Protein AF-A0A9P4I093-F1 (afdb_monomer)

pLDDT: mean 70.25, std 19.75, range [24.62, 97.94]

Organism: NCBI:txid1504668

Mean predicted aligned error: 21.95 Å

Foldseek 3Di:
DDDDPPVVVVVVVVVVVVVCVLDVDPDDDPPPPPPVVVVVVCVVVCLVCVLVVLCVPDPVRSLVCLLVSLVVVLVVLLVVLLVPLVSQLVVLVVVVVVDDDPDDPDDDDDDDDDDDDDDDDDDDDDDDDDDDDDDPDCPVVVVVVVVVVVVVVNVVSVVSNVVSLVSNLVSLVVSLVVVVVSLVPRPDPDCPDDHPVNSVVSSVVSVVVSVVVVVVVVVVVVVVVVVVVVVVVVVVVVVVVVVVVVVVVVVVVVVVVVVVVVVVVVVVCVPDDVVVVVVVVVVVVVVVVVVVVVVVVVVVVVVVVVVVVVVVVVVVVVVVVVVVVVVVVVVVVVPVPQDVVNVVVVVVVCVVVVVVVVVVVVVPDDD

Structure (mmCIF, N/CA/C/O backbone):
data_AF-A0A9P4I093-F1
#
_entry.id   AF-A0A9P4I093-F1
#
loop_
_atom_site.group_PDB
_atom_site.id
_atom_site.type_symbol
_atom_site.label_atom_id
_atom_site.label_alt_id
_atom_site.label_comp_id
_atom_site.label_asym_id
_atom_site.label_entity_id
_atom_site.label_seq_id
_atom_site.pdbx_PDB_ins_code
_atom_site.Cartn_x
_atom_site.Cartn_y
_atom_site.Cartn_z
_atom_site.occupancy
_atom_site.B_iso_or_equiv
_atom_site.auth_seq_id
_atom_site.auth_comp_id
_atom_site.auth_asym_id
_atom_site.auth_atom_id
_atom_site.pdbx_PDB_model_num
ATOM 1 N N . ARG A 1 1 ? -15.460 53.887 -10.346 1.00 40.28 1 ARG A N 1
ATOM 2 C CA . ARG A 1 1 ? -14.288 53.883 -11.265 1.00 40.28 1 ARG A CA 1
ATOM 3 C C . ARG A 1 1 ? -13.760 52.442 -11.363 1.00 40.28 1 ARG A C 1
ATOM 5 O O . ARG A 1 1 ? -12.996 52.048 -10.498 1.00 40.28 1 ARG A O 1
ATOM 12 N N . ARG A 1 2 ? -14.228 51.623 -12.323 1.00 52.50 2 ARG A N 1
ATOM 13 C CA . ARG A 1 2 ? -13.876 50.182 -12.425 1.00 52.50 2 ARG A CA 1
ATOM 14 C C . ARG A 1 2 ? -12.440 49.992 -12.952 1.00 52.50 2 ARG A C 1
ATOM 16 O O . ARG A 1 2 ? -12.195 50.407 -14.080 1.00 52.50 2 ARG A O 1
ATOM 23 N N . ARG A 1 3 ? -11.529 49.372 -12.182 1.00 50.72 3 ARG A N 1
ATOM 24 C CA . ARG A 1 3 ? -10.204 48.864 -12.626 1.00 50.72 3 ARG A CA 1
ATOM 25 C C . ARG A 1 3 ? -9.646 47.817 -11.638 1.00 50.72 3 ARG A C 1
ATOM 27 O O . ARG A 1 3 ? -8.958 48.206 -10.701 1.00 50.72 3 ARG A O 1
ATOM 34 N N . SER A 1 4 ? -9.920 46.523 -11.842 1.00 48.34 4 SER A N 1
ATOM 35 C CA . SER A 1 4 ? -9.334 45.449 -11.004 1.00 48.34 4 SER A CA 1
ATOM 36 C C . SER A 1 4 ? -9.329 44.017 -11.585 1.00 48.34 4 SER A C 1
ATOM 38 O O . SER A 1 4 ? -8.858 43.127 -10.893 1.00 48.34 4 SER A O 1
ATOM 40 N N . SER A 1 5 ? -9.798 43.763 -12.819 1.00 53.34 5 SER A N 1
ATOM 41 C CA . SER A 1 5 ? -9.905 42.394 -13.383 1.00 53.34 5 SER A CA 1
ATOM 42 C C . SER A 1 5 ? -8.817 41.997 -14.397 1.00 53.34 5 SER A C 1
ATOM 44 O O . SER A 1 5 ? -8.443 40.841 -14.486 1.00 53.34 5 SER A O 1
ATOM 46 N N . ILE A 1 6 ? -8.242 42.948 -15.141 1.00 55.09 6 ILE A N 1
ATOM 47 C CA . ILE A 1 6 ? -7.360 42.634 -16.291 1.00 55.09 6 ILE A CA 1
ATOM 48 C C . ILE A 1 6 ? -6.062 41.894 -15.890 1.00 55.09 6 ILE A C 1
ATOM 50 O O . ILE A 1 6 ? -5.452 41.217 -16.713 1.00 55.09 6 ILE A O 1
ATOM 54 N N . VAL A 1 7 ? -5.625 42.007 -14.630 1.00 54.31 7 VAL A N 1
ATOM 55 C CA . VAL A 1 7 ? -4.381 41.374 -14.150 1.00 54.31 7 VAL A CA 1
ATOM 56 C C . VAL A 1 7 ? -4.591 39.903 -13.762 1.00 54.31 7 VAL A C 1
ATOM 58 O O . VAL A 1 7 ? -3.677 39.106 -13.960 1.00 54.31 7 VAL A O 1
ATOM 61 N N . SER A 1 8 ? -5.775 39.526 -13.261 1.00 52.62 8 SER A N 1
ATOM 62 C CA . SER A 1 8 ? -6.101 38.127 -12.938 1.00 52.62 8 SER A CA 1
ATOM 63 C C . SER A 1 8 ? -6.286 37.280 -14.193 1.00 52.62 8 SER A C 1
ATOM 65 O O . SER A 1 8 ? -5.767 36.170 -14.263 1.00 52.62 8 SER A O 1
ATOM 67 N N . ASP A 1 9 ? -6.945 37.826 -15.216 1.00 54.06 9 ASP A N 1
ATOM 68 C CA . ASP A 1 9 ? -7.206 37.105 -16.467 1.00 54.06 9 ASP A CA 1
ATOM 69 C C . ASP A 1 9 ? -5.883 36.775 -17.194 1.00 54.06 9 ASP A C 1
ATOM 71 O O . ASP A 1 9 ? -5.718 35.705 -17.786 1.00 54.06 9 ASP A O 1
ATOM 75 N N . PHE A 1 10 ? -4.890 37.671 -17.099 1.00 53.75 10 PHE A N 1
ATOM 76 C CA . PHE A 1 10 ? -3.555 37.458 -17.665 1.00 53.75 10 PHE A CA 1
ATOM 77 C C . PHE A 1 10 ? -2.722 36.428 -16.883 1.00 53.75 10 PHE A C 1
ATOM 79 O O . PHE A 1 10 ? -2.023 35.622 -17.495 1.00 53.75 10 PHE A O 1
ATOM 86 N N . SER A 1 11 ? -2.794 36.402 -15.545 1.00 58.19 11 SER A N 1
ATOM 87 C CA . SER A 1 11 ? -2.080 35.379 -14.768 1.00 58.19 11 SER A CA 1
ATOM 88 C C . SER A 1 11 ? -2.709 33.991 -14.914 1.00 58.19 11 SER A C 1
ATOM 90 O O . SER A 1 11 ? -1.974 33.009 -15.005 1.00 58.19 11 SER A O 1
ATOM 92 N N . GLN A 1 12 ? -4.039 33.900 -15.014 1.00 54.69 12 GLN A N 1
ATOM 93 C CA . GLN A 1 12 ? -4.748 32.639 -15.252 1.00 54.69 12 GLN A CA 1
ATOM 94 C C . GLN A 1 12 ? -4.458 32.070 -16.648 1.00 54.69 12 GLN A C 1
ATOM 96 O O . GLN A 1 12 ? -4.035 30.921 -16.752 1.00 54.69 12 GLN A O 1
ATOM 101 N N . SER A 1 13 ? -4.574 32.877 -17.708 1.00 51.28 13 SER A N 1
ATOM 102 C CA . SER A 1 13 ? -4.304 32.417 -19.083 1.00 51.28 13 SER A CA 1
ATOM 103 C C . SER A 1 13 ? -2.851 31.970 -19.312 1.00 51.28 13 SER A C 1
ATOM 105 O O . SER A 1 13 ? -2.615 31.019 -20.058 1.00 51.28 13 SER A O 1
ATOM 107 N N . MET A 1 14 ? -1.871 32.580 -18.635 1.00 53.94 14 MET A N 1
ATOM 108 C CA . MET A 1 14 ? -0.467 32.131 -18.654 1.00 53.94 14 MET A CA 1
ATOM 109 C C . MET A 1 14 ? -0.259 30.787 -17.926 1.00 53.94 14 MET A C 1
ATOM 111 O O . MET A 1 14 ? 0.574 29.980 -18.347 1.00 53.94 14 MET A O 1
ATOM 115 N N . HIS A 1 15 ? -1.027 30.515 -16.866 1.00 52.50 15 HIS A N 1
ATOM 116 C CA . HIS A 1 15 ? -1.005 29.227 -16.163 1.00 52.50 15 HIS A CA 1
ATOM 117 C C . HIS A 1 15 ? -1.648 28.120 -17.017 1.00 52.50 15 HIS A C 1
ATOM 119 O O . HIS A 1 15 ? -1.038 27.083 -17.266 1.00 52.50 15 HIS A O 1
ATOM 125 N N . GLU A 1 16 ? -2.836 28.381 -17.567 1.00 51.03 16 GLU A N 1
ATOM 126 C CA . GLU A 1 16 ? -3.572 27.451 -18.435 1.00 51.03 16 GLU A CA 1
ATOM 127 C C . GLU A 1 16 ? -2.781 27.101 -19.714 1.00 51.03 16 GLU A C 1
ATOM 129 O O . GLU A 1 16 ? -2.735 25.943 -20.137 1.00 51.03 16 GLU A O 1
ATOM 134 N N . SER A 1 17 ? -2.064 28.077 -20.287 1.00 48.88 17 SER A N 1
ATOM 135 C CA . SER A 1 17 ? -1.204 27.886 -21.470 1.00 48.88 17 SER A CA 1
ATOM 136 C C . SER A 1 17 ? 0.075 27.077 -21.207 1.00 48.88 17 SER A C 1
ATOM 138 O O . SER A 1 17 ? 0.720 26.643 -22.158 1.00 48.88 17 SER A O 1
ATOM 140 N N . THR A 1 18 ? 0.473 26.879 -19.945 1.00 52.88 18 THR A N 1
ATOM 141 C CA . THR A 1 18 ? 1.655 26.071 -19.585 1.00 52.88 18 THR A CA 1
ATOM 142 C C . THR A 1 18 ? 1.276 24.694 -19.041 1.00 52.88 18 THR A C 1
ATOM 144 O O . THR A 1 18 ? 1.969 23.717 -19.323 1.00 52.88 18 THR A O 1
ATOM 147 N N . GLU A 1 19 ? 0.137 24.575 -18.358 1.00 48.88 19 GLU A N 1
ATOM 148 C CA . GLU A 1 19 ? -0.416 23.294 -17.904 1.00 48.88 19 GLU A CA 1
ATOM 149 C C . GLU A 1 19 ? -0.929 22.430 -19.073 1.00 48.88 19 GLU A C 1
ATOM 151 O O . GLU A 1 19 ? -0.649 21.230 -19.137 1.00 48.88 19 GLU A O 1
ATOM 156 N N . SER A 1 20 ? -1.589 23.041 -20.064 1.00 47.66 20 SER A N 1
ATOM 157 C CA . SER A 1 20 ? -2.107 22.347 -21.260 1.00 47.66 20 SER A CA 1
ATOM 158 C C . SER A 1 20 ? -1.028 21.738 -22.172 1.00 47.66 20 SER A C 1
ATOM 160 O O . SER A 1 20 ? -1.332 20.841 -22.962 1.00 47.66 20 SER A O 1
ATOM 162 N N . LEU A 1 21 ? 0.232 22.167 -22.035 1.00 51.12 21 LEU A N 1
ATOM 163 C CA . LEU A 1 21 ? 1.390 21.606 -22.743 1.00 51.12 21 LEU A CA 1
ATOM 164 C C . LEU A 1 21 ? 1.936 20.343 -22.039 1.00 51.12 21 LEU A C 1
ATOM 166 O O . LEU A 1 21 ? 2.565 19.500 -22.675 1.00 51.12 21 LEU A O 1
ATOM 170 N N . LEU A 1 22 ? 1.649 20.170 -20.742 1.00 46.75 22 LEU A N 1
ATOM 171 C CA . LEU A 1 22 ? 2.073 19.015 -19.937 1.00 46.75 22 LEU A CA 1
ATOM 172 C C . LEU A 1 22 ? 0.972 17.952 -19.778 1.00 46.75 22 LEU A C 1
ATOM 174 O O . LEU A 1 22 ? 1.282 16.770 -19.634 1.00 46.75 22 LEU A O 1
ATOM 178 N N . LEU A 1 23 ? -0.304 18.346 -19.838 1.00 44.09 23 LEU A N 1
ATOM 179 C CA . LEU A 1 23 ? -1.464 17.467 -19.652 1.00 44.09 23 LEU A CA 1
ATOM 180 C C . LEU A 1 23 ? -2.382 17.484 -20.894 1.00 44.09 23 LEU A C 1
ATOM 182 O O . LEU A 1 23 ? -3.276 18.330 -20.994 1.00 44.09 23 LEU A O 1
ATOM 186 N N . PRO A 1 24 ? -2.222 16.543 -21.850 1.00 44.09 24 PRO A N 1
ATOM 187 C CA . PRO A 1 24 ? -3.023 16.497 -23.073 1.00 44.09 24 PRO A CA 1
ATOM 188 C C . PRO A 1 24 ? -4.455 15.999 -22.802 1.00 44.09 24 PRO A C 1
ATOM 190 O O . PRO A 1 24 ? -4.793 14.842 -23.060 1.00 44.09 24 PRO A O 1
ATOM 193 N N . ARG A 1 25 ? -5.316 16.896 -22.304 1.00 37.22 25 ARG A N 1
ATOM 194 C CA . ARG A 1 25 ? -6.738 16.653 -22.005 1.00 37.22 25 ARG A CA 1
ATOM 195 C C . ARG A 1 25 ? -7.454 15.980 -23.183 1.00 37.22 25 ARG A C 1
ATOM 197 O O . ARG A 1 25 ? -7.509 16.521 -24.288 1.00 37.22 25 ARG A O 1
ATOM 204 N N . ALA A 1 26 ? -8.049 14.812 -22.937 1.00 40.62 26 ALA A N 1
ATOM 205 C CA . ALA A 1 26 ? -8.736 13.999 -23.943 1.00 40.62 26 ALA A CA 1
ATOM 206 C C . ALA A 1 26 ? -10.130 14.559 -24.313 1.00 40.62 26 ALA A C 1
ATOM 208 O O . ALA A 1 26 ? -11.153 13.915 -24.101 1.00 40.62 26 ALA A O 1
ATOM 209 N N . GLY A 1 27 ? -10.177 15.781 -24.852 1.00 47.66 27 GLY A N 1
ATOM 210 C CA . GLY A 1 27 ? -11.421 16.438 -25.258 1.00 47.66 27 GLY A CA 1
ATOM 211 C C . GLY A 1 27 ? -11.248 17.924 -25.571 1.00 47.66 27 GLY A C 1
ATOM 212 O O . GLY A 1 27 ? -11.582 18.764 -24.743 1.00 47.66 27 GLY A O 1
ATOM 213 N N . GLY A 1 28 ? -10.740 18.248 -26.766 1.00 39.97 28 GLY A N 1
ATOM 214 C CA . GLY A 1 28 ? -10.639 19.628 -27.256 1.00 39.97 28 GLY A CA 1
ATOM 215 C C . GLY A 1 28 ? -9.789 19.779 -28.526 1.00 39.97 28 GLY A C 1
ATOM 216 O O . GLY A 1 28 ? -8.669 19.289 -28.585 1.00 39.97 28 GLY A O 1
ATOM 217 N N . ASN A 1 29 ? -10.335 20.461 -29.540 1.00 32.53 29 ASN A N 1
ATOM 218 C CA . ASN A 1 29 ? -9.659 21.022 -30.725 1.00 32.53 29 ASN A CA 1
ATOM 219 C C . ASN A 1 29 ? -8.517 20.212 -31.388 1.00 32.53 29 ASN A C 1
ATOM 221 O O . ASN A 1 29 ? -7.330 20.482 -31.221 1.00 32.53 29 ASN A O 1
ATOM 225 N N . VAL A 1 30 ? -8.894 19.350 -32.339 1.00 44.47 30 VAL A N 1
ATOM 226 C CA . VAL A 1 30 ? -8.000 18.560 -33.223 1.00 44.47 30 VAL A CA 1
ATOM 227 C C . VAL A 1 30 ? -7.093 19.415 -34.147 1.00 44.47 30 VAL A C 1
ATOM 229 O O . VAL A 1 30 ? -6.233 18.883 -34.843 1.00 44.47 30 VAL A O 1
ATOM 232 N N . ARG A 1 31 ? -7.251 20.747 -34.185 1.00 36.41 31 ARG A N 1
ATOM 233 C CA . ARG A 1 31 ? -6.735 21.597 -35.278 1.00 36.41 31 ARG A CA 1
ATOM 234 C C . ARG A 1 31 ? -5.294 22.118 -35.120 1.00 36.41 31 ARG A C 1
ATOM 236 O O . ARG A 1 31 ? -4.731 22.535 -36.123 1.00 36.41 31 ARG A O 1
ATOM 243 N N . GLY A 1 32 ? -4.698 22.075 -33.922 1.00 43.28 32 GLY A N 1
ATOM 244 C CA . GLY A 1 32 ? -3.332 22.587 -33.673 1.00 43.28 32 GLY A CA 1
ATOM 245 C C . GLY A 1 32 ? -2.199 21.549 -33.749 1.00 43.28 32 GLY A C 1
ATOM 246 O O . GLY A 1 32 ? -1.069 21.883 -34.084 1.00 43.28 32 GLY A O 1
ATOM 247 N N . ARG A 1 33 ? -2.489 20.263 -33.506 1.00 42.16 33 ARG A N 1
ATOM 248 C CA . ARG A 1 33 ? -1.483 19.212 -33.210 1.00 42.16 33 ARG A CA 1
ATOM 249 C C . ARG A 1 33 ? -0.527 18.840 -34.366 1.00 42.16 33 ARG A C 1
ATOM 251 O O . ARG A 1 33 ? 0.321 17.966 -34.201 1.00 42.16 33 ARG A O 1
ATOM 258 N N . ARG A 1 34 ? -0.657 19.440 -35.555 1.00 41.47 34 ARG A N 1
ATOM 259 C CA . ARG A 1 34 ? 0.077 18.991 -36.753 1.00 41.47 34 ARG A CA 1
ATOM 260 C C . ARG A 1 34 ? 1.497 19.550 -36.860 1.00 41.47 34 ARG A C 1
ATOM 262 O O . ARG A 1 34 ? 2.367 18.843 -37.355 1.00 41.47 34 ARG A O 1
ATOM 269 N N . GLU A 1 35 ? 1.74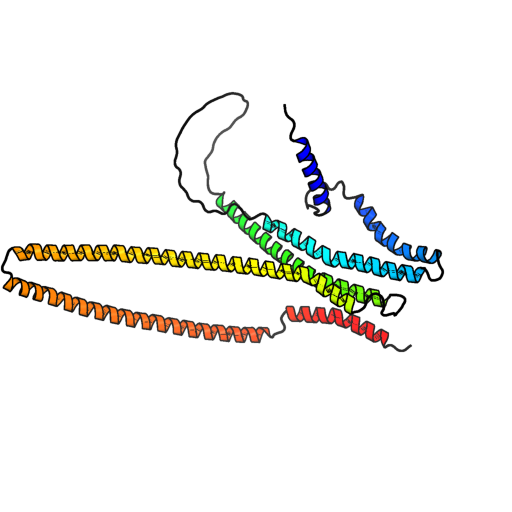9 20.768 -36.391 1.00 48.59 35 GLU A N 1
ATOM 270 C CA . GLU A 1 35 ? 3.032 21.448 -36.635 1.00 48.59 35 GLU A CA 1
ATOM 271 C C . GLU A 1 35 ? 4.112 21.028 -35.625 1.00 48.59 35 GLU A C 1
ATOM 273 O O . GLU A 1 35 ? 5.199 20.615 -36.035 1.00 48.59 35 GLU A O 1
ATOM 278 N N . GLU A 1 36 ? 3.781 20.977 -34.330 1.00 48.19 36 GLU A N 1
ATOM 279 C CA . GLU A 1 36 ? 4.701 20.604 -33.237 1.00 48.19 36 GLU A CA 1
ATOM 280 C C . GLU A 1 36 ? 5.349 19.220 -33.425 1.00 48.19 36 GLU A C 1
ATOM 282 O O . GLU A 1 36 ? 6.541 19.043 -33.165 1.00 48.19 36 GLU A O 1
ATOM 287 N N . SER A 1 37 ? 4.587 18.240 -33.930 1.00 53.06 37 SER A N 1
ATOM 288 C CA . SER A 1 37 ? 5.066 16.864 -34.153 1.00 53.06 37 SER A CA 1
ATOM 289 C C . SER A 1 37 ? 6.292 16.784 -35.075 1.00 53.06 37 SER A C 1
ATOM 291 O O . SER A 1 37 ? 7.184 15.959 -34.866 1.00 53.06 37 SER A O 1
ATOM 293 N N . THR A 1 38 ? 6.385 17.689 -36.054 1.00 55.31 38 THR A N 1
ATOM 294 C CA . THR A 1 38 ? 7.448 17.710 -37.070 1.00 55.31 38 THR A CA 1
ATOM 295 C C . THR A 1 38 ? 8.830 17.907 -36.447 1.00 55.31 38 THR A C 1
ATOM 297 O O . THR A 1 38 ? 9.801 17.273 -36.865 1.00 55.31 38 THR A O 1
ATOM 300 N N . HIS A 1 39 ? 8.927 18.740 -35.406 1.00 55.66 39 HIS A N 1
ATOM 301 C CA . HIS A 1 39 ? 10.199 19.025 -34.743 1.00 55.66 39 HIS A CA 1
ATOM 302 C C . HIS A 1 39 ? 10.713 17.811 -33.958 1.00 55.66 39 HIS A C 1
ATOM 304 O O . HIS A 1 39 ? 11.886 17.457 -34.090 1.00 55.66 39 HIS A O 1
ATOM 310 N N . TRP A 1 40 ? 9.837 17.097 -33.245 1.00 58.91 40 TRP A N 1
ATOM 311 C CA . TRP A 1 40 ? 10.198 15.870 -32.523 1.00 58.91 40 TRP A CA 1
ATOM 312 C C . TRP A 1 40 ? 10.687 14.746 -33.447 1.00 58.91 40 TRP A C 1
ATOM 314 O O . TRP A 1 40 ? 11.638 14.046 -33.102 1.00 58.91 40 TRP A O 1
ATOM 324 N N . HIS A 1 41 ? 10.122 14.613 -34.652 1.00 60.12 41 HIS A N 1
ATOM 325 C CA . HIS A 1 41 ? 10.603 13.647 -35.649 1.00 60.12 41 HIS A CA 1
ATOM 326 C C . HIS A 1 41 ? 11.970 14.010 -36.253 1.00 60.12 41 HIS A C 1
ATOM 328 O O . HIS A 1 41 ? 12.685 13.122 -36.716 1.00 60.12 41 HIS A O 1
ATOM 334 N N . SER A 1 42 ? 12.368 15.286 -36.225 1.00 59.66 42 SER A N 1
ATOM 335 C CA . SER A 1 42 ? 13.678 15.717 -36.733 1.00 59.66 42 SER A CA 1
ATOM 336 C C . SER A 1 42 ? 14.838 15.426 -35.769 1.00 59.66 42 SER A C 1
ATOM 338 O O . SER A 1 42 ? 15.969 15.236 -36.219 1.00 59.66 42 SER A O 1
ATOM 340 N N . ILE A 1 43 ? 14.568 15.314 -34.459 1.00 67.25 43 ILE A N 1
ATOM 341 C CA . ILE A 1 43 ? 15.593 15.114 -33.419 1.00 67.25 43 ILE A CA 1
ATOM 342 C C . ILE A 1 43 ? 16.405 13.818 -33.627 1.00 67.25 43 ILE A C 1
ATOM 344 O O . ILE A 1 43 ? 17.630 13.923 -33.665 1.00 67.25 43 ILE A O 1
ATOM 348 N N . PRO A 1 44 ? 15.815 12.619 -33.842 1.00 67.56 44 PRO A N 1
ATOM 349 C CA . PRO A 1 44 ? 16.593 11.400 -34.100 1.00 67.56 44 PRO A CA 1
ATOM 350 C C . PRO A 1 44 ? 17.442 11.456 -35.378 1.00 67.56 44 PRO A C 1
ATOM 352 O O . PRO A 1 44 ? 18.518 10.864 -35.431 1.00 67.56 44 PRO A O 1
ATOM 355 N N . LEU A 1 45 ? 16.983 12.177 -36.406 1.00 60.09 45 LEU A N 1
ATOM 356 C CA . LEU A 1 45 ? 17.686 12.295 -37.686 1.00 60.09 45 LEU A CA 1
ATOM 357 C C . LEU A 1 45 ? 18.868 13.268 -37.583 1.00 60.09 45 LEU A C 1
ATOM 359 O O . LEU A 1 45 ? 19.965 12.951 -38.041 1.00 60.09 45 LEU A O 1
ATOM 363 N N . ALA A 1 46 ? 18.683 14.403 -36.902 1.00 61.62 46 ALA A N 1
ATOM 364 C CA . ALA A 1 46 ? 19.786 15.274 -36.508 1.00 61.62 46 ALA A CA 1
ATOM 365 C C . ALA A 1 46 ? 20.786 14.521 -35.611 1.00 61.62 46 ALA A C 1
ATOM 367 O O . ALA A 1 46 ? 21.995 14.638 -35.808 1.00 61.62 46 ALA A O 1
ATOM 368 N N . PHE A 1 47 ? 20.288 13.691 -34.686 1.00 63.62 47 PHE A N 1
ATOM 369 C CA . PHE A 1 47 ? 21.118 12.889 -33.792 1.00 63.62 47 PHE A CA 1
ATOM 370 C C . PHE A 1 47 ? 21.997 11.888 -34.558 1.00 63.62 47 PHE A C 1
ATOM 372 O O . PHE A 1 47 ? 23.194 11.813 -34.309 1.00 63.62 47 PHE A O 1
ATOM 379 N N . ALA A 1 48 ? 21.451 11.176 -35.548 1.00 63.59 48 ALA A N 1
ATOM 380 C CA . ALA A 1 48 ? 22.216 10.227 -36.364 1.00 63.59 48 ALA A CA 1
ATOM 381 C C . ALA A 1 48 ? 23.332 10.881 -37.210 1.00 63.59 48 ALA A C 1
ATOM 383 O O . ALA A 1 48 ? 24.333 10.236 -37.516 1.00 63.59 48 ALA A O 1
ATOM 384 N N . ILE A 1 49 ? 23.169 12.152 -37.592 1.00 63.22 49 ILE A N 1
ATOM 385 C CA . ILE A 1 49 ? 24.073 12.866 -38.511 1.00 63.22 49 ILE A CA 1
ATOM 386 C C . ILE A 1 49 ? 25.193 13.621 -37.765 1.00 63.22 49 ILE A C 1
ATOM 388 O O . ILE A 1 49 ? 26.299 13.770 -38.291 1.00 63.22 49 ILE A O 1
ATOM 392 N N . LEU A 1 50 ? 24.946 14.063 -36.528 1.00 63.38 50 LEU A N 1
ATOM 393 C CA . LEU A 1 50 ? 25.876 14.887 -35.740 1.00 63.38 50 LEU A CA 1
ATOM 394 C C . LEU A 1 50 ? 27.279 14.256 -35.540 1.00 63.38 50 LEU A C 1
ATOM 396 O O . LEU A 1 50 ? 28.269 14.963 -35.755 1.00 63.38 50 LEU A O 1
ATOM 400 N N . PRO A 1 51 ? 27.422 12.946 -35.233 1.00 61.34 51 PRO A N 1
ATOM 401 C CA . PRO A 1 51 ? 28.734 12.303 -35.108 1.00 61.34 51 PRO A CA 1
ATOM 402 C C . PRO A 1 51 ? 29.567 12.327 -36.397 1.00 61.34 51 PRO A C 1
ATOM 404 O O . PRO A 1 51 ? 30.792 12.441 -36.339 1.00 61.34 51 PRO A O 1
ATOM 407 N N . ALA A 1 52 ? 28.911 12.256 -37.561 1.00 59.84 52 ALA A N 1
ATOM 408 C CA . ALA A 1 52 ? 29.584 12.252 -38.856 1.00 59.84 52 ALA A CA 1
ATOM 409 C C . ALA A 1 52 ? 30.178 13.628 -39.199 1.00 59.84 52 ALA A C 1
ATOM 411 O O . ALA A 1 52 ? 31.311 13.693 -39.671 1.00 59.84 52 ALA A O 1
ATOM 412 N N . LEU A 1 53 ? 29.474 14.730 -38.896 1.00 59.34 53 LEU A N 1
ATOM 413 C CA . LEU A 1 53 ? 30.047 16.076 -39.042 1.00 59.34 53 LEU A CA 1
ATOM 414 C C . LEU A 1 53 ? 31.160 16.338 -38.019 1.00 59.34 53 LEU A C 1
ATOM 416 O O . LEU A 1 53 ? 32.154 16.978 -38.358 1.00 59.34 53 LEU A O 1
ATOM 420 N N . GLY A 1 54 ? 31.034 15.815 -36.795 1.00 56.19 54 GLY A N 1
ATOM 421 C CA . GLY A 1 54 ? 32.081 15.918 -35.775 1.00 56.19 54 GLY A CA 1
ATOM 422 C C . GLY A 1 54 ? 33.424 15.329 -36.226 1.00 56.19 54 GLY A C 1
ATOM 423 O O . GLY A 1 54 ? 34.478 15.910 -35.970 1.00 56.19 54 GLY A O 1
ATOM 424 N N . GLY A 1 55 ? 33.386 14.220 -36.971 1.00 58.09 55 GLY A N 1
ATOM 425 C CA . GLY A 1 55 ? 34.571 13.584 -37.551 1.00 58.09 55 GLY A CA 1
ATOM 426 C C . GLY A 1 55 ? 35.298 14.386 -38.637 1.00 58.09 55 GLY A C 1
ATOM 427 O O . GLY A 1 55 ? 36.433 14.047 -38.955 1.00 58.09 55 GLY A O 1
ATOM 428 N N . LEU A 1 56 ? 34.687 15.438 -39.195 1.00 62.31 56 LEU A N 1
ATOM 429 C CA . LEU A 1 56 ? 35.288 16.255 -40.260 1.00 62.31 56 LEU A CA 1
ATOM 430 C C . LEU A 1 56 ? 36.145 17.421 -39.738 1.00 62.31 56 LEU A C 1
ATOM 432 O O . LEU A 1 56 ? 36.867 18.029 -40.524 1.00 62.31 56 LEU A O 1
ATOM 436 N N . PHE A 1 57 ? 36.075 17.747 -38.442 1.00 66.12 57 PHE A N 1
ATOM 437 C CA . PHE A 1 57 ? 36.792 18.894 -37.865 1.00 66.12 57 PHE A CA 1
ATOM 438 C C . PHE A 1 57 ? 38.150 18.553 -37.231 1.00 66.12 57 PHE A C 1
ATOM 440 O O . PHE A 1 57 ? 38.995 19.439 -37.133 1.00 66.12 57 PHE A O 1
ATOM 447 N N . PHE A 1 58 ? 38.379 17.304 -36.804 1.00 58.12 58 PHE A N 1
ATOM 448 C CA . PHE A 1 58 ? 39.634 16.867 -36.175 1.00 58.12 58 PHE A CA 1
ATOM 449 C C . PHE A 1 58 ? 39.919 15.382 -36.429 1.00 58.12 58 PHE A C 1
ATOM 451 O O . PHE A 1 58 ? 39.021 14.543 -36.335 1.00 58.12 58 PHE A O 1
ATOM 458 N N . GLU A 1 59 ? 41.191 15.034 -36.637 1.00 57.78 59 GLU A N 1
ATOM 459 C CA . GLU A 1 59 ? 41.649 13.640 -36.648 1.00 57.78 59 GLU A CA 1
ATOM 460 C C . GLU A 1 59 ? 41.344 12.963 -35.300 1.00 57.78 59 GLU A C 1
ATOM 462 O O . GLU A 1 59 ? 41.677 13.485 -34.237 1.00 57.78 59 GLU A O 1
ATOM 467 N N . ASN A 1 60 ? 40.700 11.791 -35.336 1.00 60.59 60 ASN A N 1
ATOM 468 C CA . ASN A 1 60 ? 40.138 11.083 -34.170 1.00 60.59 60 ASN A CA 1
ATOM 469 C C . ASN A 1 60 ? 39.001 11.825 -33.424 1.00 60.59 60 ASN A C 1
ATOM 471 O O . ASN A 1 60 ? 38.495 11.314 -32.422 1.00 60.59 60 ASN A O 1
ATOM 475 N N . GLY A 1 61 ? 38.550 12.988 -33.912 1.00 61.94 61 GLY A N 1
ATOM 476 C CA . GLY A 1 61 ? 37.489 13.782 -33.284 1.00 61.94 61 GLY A CA 1
ATOM 477 C C . GLY A 1 61 ? 36.135 13.069 -33.231 1.00 61.94 61 GLY A C 1
ATOM 478 O O . GLY A 1 61 ? 35.399 13.233 -32.261 1.00 61.94 61 GLY A O 1
ATOM 479 N N . SER A 1 62 ? 35.836 12.214 -34.217 1.00 67.38 62 SER A N 1
ATOM 480 C CA . SER A 1 62 ? 34.605 11.412 -34.269 1.00 67.38 62 SER A CA 1
ATOM 481 C C . SER A 1 62 ? 34.410 10.547 -33.024 1.00 67.38 62 SER A C 1
ATOM 483 O O . SER A 1 62 ? 33.347 10.621 -32.422 1.00 67.38 62 SER A O 1
ATOM 485 N N . ALA A 1 63 ? 35.430 9.789 -32.605 1.00 69.00 63 ALA A N 1
ATOM 486 C CA . ALA A 1 63 ? 35.352 8.880 -31.456 1.00 69.00 63 ALA A CA 1
ATOM 487 C C . ALA A 1 63 ? 35.144 9.625 -30.123 1.00 69.00 63 ALA A C 1
ATOM 489 O O . ALA A 1 63 ? 34.385 9.190 -29.260 1.00 69.00 63 ALA A O 1
ATOM 490 N N . PHE A 1 64 ? 35.781 10.789 -29.962 1.00 73.12 64 PHE A N 1
ATOM 491 C CA . PHE A 1 64 ? 35.555 11.648 -28.798 1.00 73.12 64 PHE A CA 1
ATOM 492 C C . PHE A 1 64 ? 34.129 12.219 -28.798 1.00 73.12 64 PHE A C 1
ATOM 494 O O . PHE A 1 64 ? 33.445 12.200 -27.776 1.00 73.12 64 PHE A O 1
ATOM 501 N N . ILE A 1 65 ? 33.655 12.681 -29.957 1.00 75.69 65 ILE A N 1
ATOM 502 C CA . ILE A 1 65 ? 32.316 13.254 -30.103 1.00 75.69 65 ILE A CA 1
ATOM 503 C C . ILE A 1 65 ? 31.238 12.180 -29.910 1.00 75.69 65 ILE A C 1
ATOM 505 O O . ILE A 1 65 ? 30.278 12.455 -29.197 1.00 75.69 65 ILE A O 1
ATOM 509 N N . THR A 1 66 ? 31.398 10.954 -30.425 1.00 74.88 66 THR A N 1
ATOM 510 C CA . THR A 1 66 ? 30.478 9.839 -30.126 1.00 74.88 66 THR A CA 1
ATOM 511 C C . THR A 1 66 ? 30.436 9.520 -28.641 1.00 74.88 66 THR A C 1
ATOM 513 O O . THR A 1 66 ? 29.343 9.368 -28.106 1.00 74.88 66 THR A O 1
ATOM 516 N N . ASP A 1 67 ? 31.582 9.469 -27.958 1.00 74.38 67 ASP A N 1
ATOM 517 C CA . ASP A 1 67 ? 31.631 9.132 -26.533 1.00 74.38 67 ASP A CA 1
ATOM 518 C C . ASP A 1 67 ? 30.934 10.219 -25.675 1.00 74.38 67 ASP A C 1
ATOM 520 O O . ASP A 1 67 ? 30.099 9.895 -24.825 1.00 74.38 67 ASP A O 1
ATOM 524 N N . ILE A 1 68 ? 31.174 11.513 -25.944 1.00 74.75 68 ILE A N 1
ATOM 525 C CA . ILE A 1 68 ? 30.467 12.638 -25.285 1.00 74.75 68 ILE A CA 1
ATOM 526 C C . ILE A 1 68 ? 28.956 12.586 -25.562 1.00 74.75 68 ILE A C 1
ATOM 528 O O . ILE A 1 68 ? 28.138 12.847 -24.678 1.00 74.75 68 ILE A O 1
ATOM 532 N N . PHE A 1 69 ? 28.574 12.250 -26.789 1.00 75.06 69 PHE A N 1
ATOM 533 C CA . PHE A 1 69 ? 27.196 12.288 -27.268 1.00 75.06 69 PHE A CA 1
ATOM 534 C C . PHE A 1 69 ? 26.365 11.096 -26.777 1.00 75.06 69 PHE A C 1
ATOM 536 O O . PHE A 1 69 ? 25.205 11.268 -26.405 1.00 75.06 69 PHE A O 1
ATOM 543 N N . LEU A 1 70 ? 26.978 9.914 -26.672 1.00 74.19 70 LEU A N 1
ATOM 544 C CA . LEU A 1 70 ? 26.418 8.735 -26.007 1.00 74.19 70 LEU A CA 1
ATOM 545 C C . LEU A 1 70 ? 26.218 8.977 -24.506 1.00 74.19 70 LEU A C 1
ATOM 547 O O . LEU A 1 70 ? 25.184 8.590 -23.964 1.00 74.19 70 LEU A O 1
ATOM 551 N N . LEU A 1 71 ? 27.152 9.666 -23.839 1.00 74.00 71 LEU A N 1
ATOM 552 C CA . LEU A 1 71 ? 26.989 10.081 -22.441 1.00 74.00 71 LEU A CA 1
ATOM 553 C C . LEU A 1 71 ? 25.882 11.137 -22.275 1.00 74.00 71 LEU A C 1
ATOM 555 O O . LEU A 1 71 ? 25.074 11.025 -21.354 1.00 74.00 71 LEU A O 1
ATOM 559 N N . GLY A 1 72 ? 25.795 12.120 -23.176 1.00 73.75 72 GLY A N 1
ATOM 560 C CA . GLY A 1 72 ? 24.748 13.148 -23.167 1.00 73.75 72 GLY A CA 1
ATOM 561 C C . GLY A 1 72 ? 23.345 12.582 -23.409 1.00 73.75 72 GLY A C 1
ATOM 562 O O . GLY A 1 72 ? 22.425 12.861 -22.641 1.00 73.75 72 GLY A O 1
ATOM 563 N N . LEU A 1 73 ? 23.189 11.725 -24.424 1.00 74.12 73 LEU A N 1
ATOM 564 C CA . LEU A 1 73 ? 21.955 10.976 -24.687 1.00 74.12 73 LEU A CA 1
ATOM 565 C C . LEU A 1 73 ? 21.614 10.046 -23.518 1.00 74.12 73 LEU A C 1
ATOM 567 O O . LEU A 1 73 ? 20.463 9.996 -23.090 1.00 74.12 73 LEU A O 1
ATOM 571 N N . GLY A 1 74 ? 22.611 9.337 -22.982 1.00 72.81 74 GLY A N 1
ATOM 572 C CA . GLY A 1 74 ? 22.460 8.474 -21.816 1.00 72.81 74 GLY A CA 1
ATOM 573 C C . GLY A 1 74 ? 21.910 9.239 -20.614 1.00 72.81 74 GLY A C 1
ATOM 574 O O . GLY A 1 74 ? 20.914 8.817 -20.038 1.00 72.81 74 GLY A O 1
ATOM 575 N N . GLY A 1 75 ? 22.485 10.400 -20.289 1.00 72.44 75 GLY A N 1
ATOM 576 C CA . GLY A 1 75 ? 21.999 11.288 -19.228 1.00 72.44 75 GLY A CA 1
ATOM 577 C C . GLY A 1 75 ? 20.605 11.869 -19.495 1.00 72.44 75 GLY A C 1
ATOM 578 O O . GLY A 1 75 ? 19.796 11.962 -18.571 1.00 72.44 75 GLY A O 1
ATOM 579 N N . LEU A 1 76 ? 20.282 12.200 -20.751 1.00 76.81 76 LEU A N 1
ATOM 580 C CA . LEU A 1 76 ? 18.947 12.665 -21.140 1.00 76.81 76 LEU A CA 1
ATOM 581 C C . LEU A 1 76 ? 17.891 11.566 -20.953 1.00 76.81 76 LEU A C 1
ATOM 583 O O . LEU A 1 76 ? 16.854 11.824 -20.340 1.00 76.81 76 LEU A O 1
ATOM 587 N N . PHE A 1 77 ? 18.170 10.336 -21.401 1.00 76.75 77 PHE A N 1
ATOM 588 C CA . PHE A 1 77 ? 17.323 9.175 -21.119 1.00 76.75 77 PHE A CA 1
ATOM 589 C C . PHE A 1 77 ? 17.214 8.910 -19.621 1.00 76.75 77 PHE A C 1
ATOM 591 O O . PHE A 1 77 ? 16.118 8.653 -19.142 1.00 76.75 77 PHE A O 1
ATOM 598 N N . LEU A 1 78 ? 18.312 9.004 -18.870 1.00 78.62 78 LEU A N 1
ATOM 599 C CA . LEU A 1 78 ? 18.335 8.757 -17.429 1.00 78.62 78 LEU A CA 1
ATOM 600 C C . LEU A 1 78 ? 17.407 9.728 -16.676 1.00 78.62 78 LEU A C 1
ATOM 602 O O . LEU A 1 78 ? 16.581 9.304 -15.870 1.00 78.62 78 LEU A O 1
ATOM 606 N N . ASN A 1 79 ? 17.467 11.017 -17.019 1.00 78.62 79 ASN A N 1
ATOM 607 C CA . ASN A 1 79 ? 16.525 12.033 -16.550 1.00 78.62 79 ASN A CA 1
ATOM 608 C C . ASN A 1 79 ? 15.078 11.718 -16.975 1.00 78.62 79 ASN A C 1
ATOM 610 O O . ASN A 1 79 ? 14.155 11.857 -16.174 1.00 78.62 79 ASN A O 1
ATOM 614 N N . TRP A 1 80 ? 14.863 11.248 -18.208 1.00 80.25 80 TRP A N 1
ATOM 615 C CA . TRP A 1 80 ? 13.528 10.910 -18.712 1.00 80.25 80 TRP A CA 1
ATOM 616 C C . TRP A 1 80 ? 12.924 9.677 -18.007 1.00 80.25 80 TRP A C 1
ATOM 618 O O . TRP A 1 80 ? 11.752 9.708 -17.633 1.00 80.25 80 TRP A O 1
ATOM 628 N N . PHE A 1 81 ? 13.727 8.644 -17.724 1.00 78.38 81 PHE A N 1
ATOM 629 C CA . PHE A 1 81 ? 13.339 7.441 -16.972 1.00 78.38 81 PHE A CA 1
ATOM 630 C C . PHE A 1 81 ? 13.019 7.717 -15.497 1.00 78.38 81 PHE A C 1
ATOM 632 O O . PHE A 1 81 ? 12.152 7.049 -14.940 1.00 78.38 81 PHE A O 1
ATOM 639 N N . VAL A 1 82 ? 13.678 8.695 -14.865 1.00 78.00 82 VAL A N 1
ATOM 640 C CA . VAL A 1 82 ? 13.319 9.149 -13.508 1.00 78.00 82 VAL A CA 1
ATOM 641 C C . VAL A 1 82 ? 12.059 10.019 -13.533 1.00 78.00 82 VAL A C 1
ATOM 643 O O . VAL A 1 82 ? 11.228 9.931 -12.631 1.00 78.00 82 VAL A O 1
ATOM 646 N N . ARG A 1 83 ? 11.892 10.860 -14.562 1.00 78.56 83 ARG A N 1
ATOM 647 C CA . ARG A 1 83 ? 10.810 11.850 -14.616 1.00 78.56 83 ARG A CA 1
ATOM 648 C C . ARG A 1 83 ? 9.463 11.276 -15.069 1.00 78.56 83 ARG A C 1
ATOM 650 O O . ARG A 1 83 ? 8.460 11.585 -14.439 1.00 78.56 83 ARG A O 1
ATOM 657 N N . MET A 1 84 ? 9.405 10.436 -16.105 1.00 82.00 84 MET A N 1
ATOM 658 C CA . MET A 1 84 ? 8.118 9.955 -16.651 1.00 82.00 84 MET A CA 1
ATOM 659 C C . MET A 1 84 ? 7.231 9.206 -15.642 1.00 82.00 84 MET A C 1
ATOM 661 O O . MET A 1 84 ? 6.043 9.520 -15.589 1.00 82.00 84 MET A O 1
ATOM 665 N N . PRO A 1 85 ? 7.743 8.269 -14.816 1.00 83.44 85 PRO A N 1
ATOM 666 C CA . PRO A 1 85 ? 6.909 7.591 -13.823 1.00 83.44 85 PRO A CA 1
ATOM 667 C C . PRO A 1 85 ? 6.380 8.542 -12.745 1.00 83.44 85 PRO A C 1
ATOM 669 O O . PRO A 1 85 ? 5.288 8.340 -12.227 1.00 83.44 85 PRO A O 1
ATOM 672 N N . TRP A 1 86 ? 7.141 9.595 -12.435 1.00 79.31 86 TRP A N 1
ATOM 673 C CA . TRP A 1 86 ? 6.816 10.595 -11.420 1.00 79.31 86 TRP A CA 1
ATOM 674 C C . TRP A 1 86 ? 5.711 11.558 -11.886 1.00 79.31 86 TRP A C 1
ATOM 676 O O . TRP A 1 86 ? 4.745 11.781 -11.159 1.00 79.31 86 TRP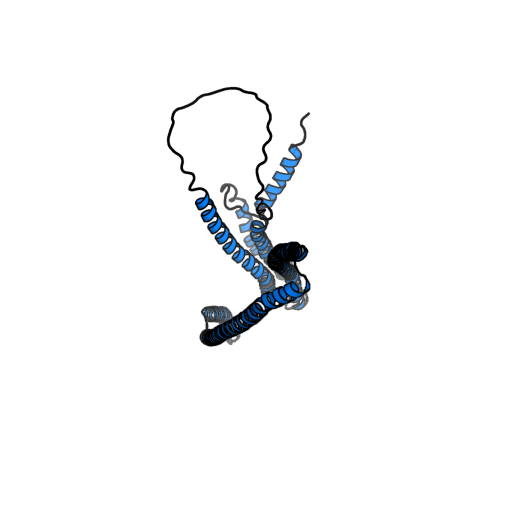 A O 1
ATOM 686 N N . GLU A 1 87 ? 5.798 12.062 -13.123 1.00 81.31 87 GLU A N 1
ATOM 687 C CA . GLU A 1 87 ? 4.723 12.864 -13.735 1.00 81.31 87 GLU A CA 1
ATOM 688 C C . GLU A 1 87 ? 3.447 12.014 -13.920 1.00 81.31 87 GLU A C 1
ATOM 690 O O . GLU A 1 87 ? 2.340 12.468 -13.625 1.00 81.31 87 GLU A O 1
ATOM 695 N N . TRP A 1 88 ? 3.592 10.746 -14.339 1.00 81.56 88 TRP A N 1
ATOM 696 C CA . TRP A 1 88 ? 2.464 9.815 -14.466 1.00 81.56 88 TRP A CA 1
ATOM 697 C C . TRP A 1 88 ? 1.795 9.545 -13.112 1.00 81.56 88 TRP A C 1
ATOM 699 O O . TRP A 1 88 ? 0.570 9.643 -13.009 1.00 81.56 88 TRP A O 1
ATOM 709 N N . TYR A 1 89 ? 2.580 9.291 -12.062 1.00 82.50 89 TYR A N 1
ATOM 710 C CA . TYR A 1 89 ? 2.076 9.094 -10.703 1.00 82.50 89 TYR A CA 1
ATOM 711 C C . TYR A 1 89 ? 1.239 10.288 -10.222 1.00 82.50 89 TYR A C 1
ATOM 713 O O . TYR A 1 89 ? 0.099 10.104 -9.786 1.00 82.50 89 TYR A O 1
ATOM 721 N N . TYR A 1 90 ? 1.748 11.517 -10.364 1.00 77.50 90 TYR A N 1
ATOM 722 C CA . TYR A 1 90 ? 0.981 12.703 -9.976 1.00 77.50 90 TYR A CA 1
ATOM 723 C C . TYR A 1 90 ? -0.271 12.913 -10.833 1.00 77.50 90 TYR A C 1
ATOM 725 O O . TYR A 1 90 ? -1.305 13.296 -10.286 1.00 77.50 90 TYR A O 1
ATOM 733 N N . SER A 1 91 ? -0.236 12.598 -12.133 1.00 79.12 91 SER A N 1
ATOM 734 C CA . SER A 1 91 ? -1.434 12.677 -12.984 1.00 79.12 91 SER A CA 1
ATOM 735 C C . SER A 1 91 ? -2.552 11.717 -12.545 1.00 79.12 91 SER A C 1
ATOM 737 O O . SER A 1 91 ? -3.726 12.067 -12.652 1.00 79.12 91 SER A O 1
ATOM 739 N N . ALA A 1 92 ? -2.208 10.549 -11.984 1.00 76.44 92 ALA A N 1
ATOM 740 C CA . ALA A 1 92 ? -3.181 9.636 -11.384 1.00 76.44 92 ALA A CA 1
ATOM 741 C C . ALA A 1 92 ? -3.694 10.168 -10.032 1.00 76.44 92 ALA A C 1
ATOM 743 O O . ALA A 1 92 ? -4.901 10.215 -9.795 1.00 76.44 92 ALA A O 1
ATOM 744 N N . GLN A 1 93 ? -2.794 10.632 -9.160 1.00 69.75 93 GLN A N 1
ATOM 745 C CA . GLN A 1 93 ? -3.151 11.107 -7.818 1.00 69.75 93 GLN A CA 1
ATOM 746 C C . GLN A 1 93 ? -3.982 12.405 -7.820 1.00 69.75 93 GLN A C 1
ATOM 748 O O . GLN A 1 93 ? -4.805 12.604 -6.922 1.00 69.75 93 GLN A O 1
ATOM 753 N N . ALA A 1 94 ? -3.830 13.262 -8.835 1.00 60.50 94 ALA A N 1
ATOM 754 C CA . ALA A 1 94 ? -4.589 14.507 -8.975 1.00 60.50 94 ALA A CA 1
ATOM 755 C C . ALA A 1 94 ? -6.115 14.293 -9.006 1.00 60.50 94 ALA A C 1
ATOM 757 O O . ALA A 1 94 ? -6.856 15.122 -8.484 1.00 60.50 94 ALA A O 1
ATOM 758 N N . VAL A 1 95 ? -6.591 13.166 -9.551 1.00 60.00 95 VAL A N 1
ATOM 759 C CA . VAL A 1 95 ? -8.027 12.831 -9.595 1.00 60.00 95 VAL A CA 1
ATOM 760 C C . VAL A 1 95 ? -8.572 12.529 -8.191 1.00 60.00 95 VAL A C 1
ATOM 762 O O . VAL A 1 95 ? -9.673 12.957 -7.850 1.00 60.00 95 VAL A O 1
ATOM 765 N N . THR A 1 96 ? -7.784 11.859 -7.346 1.00 57.44 96 THR A N 1
ATOM 766 C CA . THR A 1 96 ? -8.141 11.559 -5.947 1.00 57.44 96 THR A CA 1
ATOM 767 C C . THR A 1 96 ? -8.142 12.818 -5.074 1.00 57.44 96 THR A C 1
ATOM 769 O O . THR A 1 96 ? -9.001 12.975 -4.207 1.00 57.44 96 THR A O 1
ATOM 772 N N . ALA A 1 97 ? -7.211 13.747 -5.319 1.00 51.66 97 ALA A N 1
ATOM 773 C CA . ALA A 1 97 ? -7.043 14.972 -4.531 1.00 51.66 97 ALA A CA 1
ATOM 774 C C . ALA A 1 97 ? -8.216 15.972 -4.640 1.00 51.66 97 ALA A C 1
ATOM 776 O O . ALA A 1 97 ? -8.322 16.875 -3.814 1.00 51.66 97 ALA A O 1
ATOM 777 N N . ILE A 1 98 ? -9.121 15.793 -5.609 1.00 53.66 98 ILE A N 1
ATOM 778 C CA . ILE A 1 98 ? -10.332 16.617 -5.787 1.00 53.66 98 ILE A CA 1
ATOM 779 C C . ILE A 1 98 ? -11.377 16.368 -4.674 1.00 53.66 98 ILE A C 1
ATOM 781 O O . ILE A 1 98 ? -12.300 17.165 -4.518 1.00 53.66 98 ILE A O 1
ATOM 785 N N . LYS A 1 99 ? -11.229 15.316 -3.849 1.00 52.31 99 LYS A N 1
ATOM 786 C CA . LYS A 1 99 ? -12.164 14.990 -2.754 1.00 52.31 99 LYS A CA 1
ATOM 787 C C . LYS A 1 99 ? -11.597 15.224 -1.335 1.00 52.31 99 LYS A C 1
ATOM 789 O O . LYS A 1 99 ? -11.186 14.261 -0.684 1.00 52.31 99 LYS A O 1
ATOM 794 N N . PRO A 1 100 ? -11.654 16.466 -0.813 1.00 46.19 100 PRO A N 1
ATOM 795 C CA . PRO A 1 100 ? -11.552 16.714 0.628 1.00 46.19 100 PRO A CA 1
ATOM 796 C C . PRO A 1 100 ? -12.651 17.646 1.197 1.00 46.19 100 PRO A C 1
ATOM 798 O O . PRO A 1 100 ? -12.417 18.291 2.208 1.00 46.19 100 PRO A O 1
ATOM 801 N N . GLU A 1 101 ? -13.839 17.719 0.584 1.00 38.31 101 GLU A N 1
ATOM 802 C CA . GLU A 1 101 ? -14.991 18.500 1.082 1.00 38.31 101 GLU A CA 1
ATOM 803 C C . GLU A 1 101 ? -16.316 17.775 0.734 1.00 38.31 101 GLU A C 1
ATOM 805 O O . GLU A 1 101 ? -16.329 16.880 -0.116 1.00 38.31 101 GLU A O 1
ATOM 810 N N . SER A 1 102 ? -17.449 18.166 1.336 1.00 39.47 102 SER A N 1
ATOM 811 C CA . SER A 1 102 ? -18.819 17.676 1.031 1.00 39.47 102 SER A CA 1
ATOM 812 C C . SER A 1 102 ? -19.155 16.204 1.363 1.00 39.47 102 SER A C 1
ATOM 814 O O . SER A 1 102 ? -19.861 15.515 0.627 1.00 39.47 102 SER A O 1
ATOM 816 N N . THR A 1 103 ? -18.730 15.699 2.525 1.00 38.53 103 THR A N 1
ATOM 817 C CA . THR A 1 103 ? -19.424 14.560 3.177 1.00 38.53 103 THR A CA 1
ATOM 818 C C . THR A 1 103 ? -19.482 14.745 4.697 1.00 38.53 103 THR A C 1
ATOM 820 O O . THR A 1 103 ? -18.994 13.921 5.466 1.00 38.53 103 THR A O 1
ATOM 823 N N . ILE A 1 104 ? -20.083 15.860 5.123 1.00 36.50 104 ILE A N 1
ATOM 824 C CA . ILE A 1 104 ? -20.579 16.054 6.492 1.00 36.50 104 ILE A CA 1
ATOM 825 C C . ILE A 1 104 ? -22.066 15.659 6.472 1.00 36.50 104 ILE A C 1
ATOM 827 O O . ILE A 1 104 ? -22.814 16.244 5.687 1.00 36.50 104 ILE A O 1
ATOM 831 N N . PRO A 1 105 ? -22.516 14.665 7.259 1.00 43.41 105 PRO A N 1
ATOM 832 C CA . PRO A 1 105 ? -23.905 14.211 7.260 1.00 43.41 105 PRO A CA 1
ATOM 833 C C . PRO A 1 105 ? -24.767 15.056 8.215 1.00 43.41 105 PRO A C 1
ATOM 835 O O . PRO A 1 105 ? -25.355 14.525 9.157 1.00 43.41 105 PRO A O 1
ATOM 838 N N . ASP A 1 106 ? -24.821 16.373 8.003 1.00 30.70 106 ASP A N 1
ATOM 839 C CA . ASP A 1 106 ? -25.548 17.275 8.904 1.00 30.70 106 ASP A CA 1
ATOM 840 C C . ASP A 1 106 ? -27.068 17.134 8.734 1.00 30.70 106 ASP A C 1
ATOM 842 O O . ASP A 1 106 ? -27.671 17.607 7.772 1.00 30.70 106 ASP A O 1
ATOM 846 N N . THR A 1 107 ? -27.685 16.447 9.696 1.00 39.66 107 THR A N 1
ATOM 847 C CA . THR A 1 107 ? -29.139 16.380 9.874 1.00 39.66 107 THR A CA 1
ATOM 848 C C . THR A 1 107 ? -29.515 17.329 11.005 1.00 39.66 107 THR A C 1
ATOM 850 O O . THR A 1 107 ? -29.552 16.927 12.167 1.00 39.66 107 THR A O 1
ATOM 853 N N . ILE A 1 108 ? -29.777 18.591 10.667 1.00 29.67 108 ILE A N 1
ATOM 854 C CA . ILE A 1 108 ? -30.308 19.599 11.595 1.00 29.67 108 ILE A CA 1
ATOM 855 C C . ILE A 1 108 ? -31.583 20.196 10.983 1.00 29.67 108 ILE A C 1
ATOM 857 O O . ILE A 1 108 ? -31.703 20.317 9.765 1.00 29.67 108 ILE A O 1
ATOM 861 N N . MET A 1 109 ? -32.567 20.457 11.843 1.00 31.73 109 MET A N 1
ATOM 862 C CA . MET A 1 109 ? -33.938 20.831 11.486 1.00 31.73 109 MET A CA 1
ATOM 863 C C . MET A 1 109 ? -34.070 22.239 10.890 1.00 31.73 109 MET A C 1
ATOM 865 O O . MET A 1 109 ? -33.208 23.097 11.065 1.00 31.73 109 MET A O 1
ATOM 869 N N . GLU A 1 110 ? -35.218 22.474 10.252 1.00 33.31 110 GLU A N 1
ATOM 870 C CA . GLU A 1 110 ? -35.758 23.814 10.022 1.00 33.31 110 GLU A CA 1
ATOM 871 C C . GLU A 1 110 ? -35.989 24.547 11.354 1.00 33.31 110 GLU A C 1
ATOM 873 O O . GLU A 1 110 ? -36.581 23.980 12.273 1.00 33.31 110 GLU A O 1
ATOM 878 N N . GLU A 1 111 ? -35.660 25.837 11.399 1.00 29.08 111 GLU A N 1
ATOM 879 C CA . GLU A 1 111 ? -36.491 26.835 12.079 1.00 29.08 111 GLU A CA 1
ATOM 880 C C . GLU A 1 111 ? -36.730 27.982 11.086 1.00 29.08 111 GLU A C 1
ATOM 882 O O . GLU A 1 111 ? -35.805 28.441 10.414 1.00 29.08 111 GLU A O 1
ATOM 887 N N . SER A 1 112 ? -37.993 28.385 10.932 1.00 31.20 112 SER A N 1
ATOM 888 C CA . SER A 1 112 ? -38.409 29.479 10.047 1.00 31.20 112 SER A CA 1
ATOM 889 C C . SER A 1 112 ? -38.594 30.758 10.852 1.00 31.20 112 SER A C 1
ATOM 891 O O . SER A 1 112 ? -39.275 30.709 11.871 1.00 31.20 112 SER A O 1
ATOM 893 N N . GLU A 1 113 ? -38.124 31.894 10.337 1.00 29.08 113 GLU A N 1
ATOM 894 C CA . GLU A 1 113 ? -38.751 33.202 10.574 1.00 29.08 113 GLU A CA 1
ATOM 895 C C . GLU A 1 113 ? -38.782 34.004 9.259 1.00 29.08 113 GLU A C 1
ATOM 897 O O . GLU A 1 113 ? -38.091 33.678 8.288 1.00 29.08 113 GLU A O 1
ATOM 902 N N . GLU A 1 114 ? -39.667 34.995 9.205 1.00 28.84 114 GLU A N 1
ATOM 903 C CA . GLU A 1 114 ? -40.156 35.664 7.992 1.00 28.84 114 GLU A CA 1
ATOM 904 C C . GLU A 1 114 ? -39.549 37.077 7.853 1.00 28.84 114 GLU A C 1
ATOM 906 O O . GLU A 1 114 ? -39.257 37.699 8.869 1.00 28.84 114 GLU A O 1
ATOM 911 N N . ASP A 1 115 ? -39.369 37.600 6.624 1.00 26.56 115 ASP A N 1
ATOM 912 C CA . ASP A 1 115 ? -40.010 38.868 6.195 1.00 26.56 115 ASP A CA 1
ATOM 913 C C . ASP A 1 115 ? -39.660 39.346 4.756 1.00 26.56 115 ASP A C 1
ATOM 915 O O . ASP A 1 115 ? -38.785 38.815 4.070 1.00 26.56 115 ASP A O 1
ATOM 919 N N . GLU A 1 116 ? -40.426 40.349 4.307 1.00 26.23 116 GLU A N 1
ATOM 920 C CA . GLU A 1 116 ? -40.469 41.054 3.006 1.00 26.23 116 GLU A CA 1
ATOM 921 C C . GLU A 1 116 ? -39.098 41.492 2.388 1.00 26.23 116 GLU A C 1
ATOM 923 O O . GLU A 1 116 ? -38.112 41.705 3.085 1.00 26.23 116 GLU A O 1
ATOM 928 N N . ALA A 1 117 ? -38.941 41.723 1.066 1.00 25.69 117 ALA A N 1
ATOM 929 C CA . ALA A 1 117 ? -39.823 42.564 0.242 1.00 25.69 117 ALA A CA 1
ATOM 930 C C . ALA A 1 117 ? -39.778 42.398 -1.301 1.00 25.69 117 ALA A C 1
ATOM 932 O O . ALA A 1 117 ? -38.825 41.919 -1.912 1.00 25.69 117 ALA A O 1
ATOM 933 N N . VAL A 1 118 ? -40.863 42.892 -1.909 1.00 24.84 118 VAL A N 1
ATOM 934 C CA . VAL A 1 118 ? -41.296 42.857 -3.323 1.00 24.84 118 VAL A CA 1
ATOM 935 C C . VAL A 1 118 ? -40.618 43.905 -4.230 1.00 24.84 118 VAL A C 1
ATOM 937 O O . VAL A 1 118 ? -40.629 45.069 -3.853 1.00 24.84 118 VAL A O 1
ATOM 940 N N . ILE A 1 119 ? -40.201 43.533 -5.464 1.00 28.31 119 ILE A N 1
ATOM 941 C CA . ILE A 1 119 ? -40.563 44.171 -6.777 1.00 28.31 119 ILE A CA 1
ATOM 942 C C . ILE A 1 119 ? -40.360 43.106 -7.904 1.00 28.3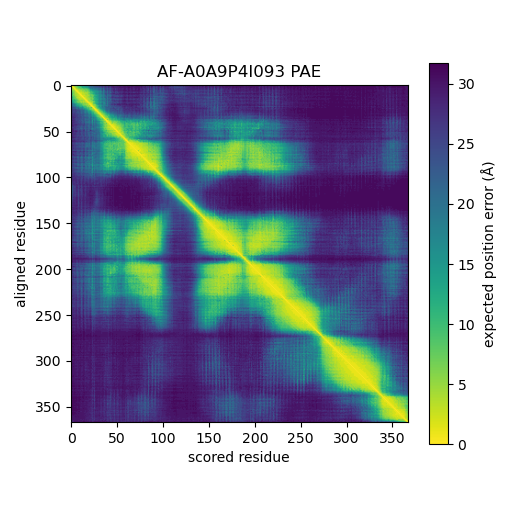1 119 ILE A C 1
ATOM 944 O O . ILE A 1 119 ? -39.295 42.498 -7.925 1.00 28.31 119 ILE A O 1
ATOM 948 N N . VAL A 1 120 ? -41.321 42.621 -8.723 1.00 27.31 120 VAL A N 1
ATOM 949 C CA . VAL A 1 120 ? -42.025 43.166 -9.934 1.00 27.31 120 VAL A CA 1
ATOM 950 C C . VAL A 1 120 ? -41.132 43.936 -10.954 1.00 27.31 120 VAL A C 1
ATOM 952 O O . VAL A 1 120 ? -40.206 44.618 -10.533 1.00 27.31 120 VAL A O 1
ATOM 955 N N . SER A 1 121 ? -41.266 43.863 -12.296 1.00 25.62 121 SER A N 1
ATOM 956 C CA . SER A 1 121 ? -42.276 43.261 -13.207 1.00 25.62 121 SER A CA 1
ATOM 957 C C . SER A 1 121 ? -41.699 42.841 -14.589 1.00 25.62 121 SER A C 1
ATOM 959 O O . SER A 1 121 ? -40.642 43.333 -14.963 1.00 25.62 121 SER A O 1
ATOM 961 N N . GLU A 1 122 ? -42.488 42.064 -15.364 1.00 26.67 122 GLU A N 1
ATOM 962 C CA . GLU A 1 122 ? -42.685 42.121 -16.848 1.00 26.67 122 GLU A CA 1
ATOM 963 C C . GLU A 1 122 ? -41.497 41.870 -17.831 1.00 26.67 122 GLU A C 1
ATOM 965 O O . GLU A 1 122 ? -40.366 42.269 -17.593 1.00 26.67 122 GLU A O 1
ATOM 970 N N . ALA A 1 123 ? -41.667 41.238 -19.008 1.00 26.44 123 ALA A N 1
ATOM 971 C CA . ALA A 1 123 ? -42.827 40.569 -19.626 1.00 26.44 123 ALA A CA 1
ATOM 972 C C . ALA A 1 123 ? -42.392 39.478 -20.649 1.00 26.44 123 ALA A C 1
ATOM 974 O O . ALA A 1 123 ? -41.369 39.631 -21.309 1.00 26.44 123 ALA A O 1
ATOM 975 N N . GLU A 1 124 ? -43.179 38.388 -20.716 1.00 27.59 124 GLU A N 1
ATOM 976 C CA . GLU A 1 124 ? -43.870 37.768 -21.884 1.00 27.59 124 GLU A CA 1
ATOM 977 C C . GLU A 1 124 ? -43.214 37.743 -23.294 1.00 27.59 124 GLU A C 1
ATOM 979 O O . GLU A 1 124 ? -42.495 38.652 -23.680 1.00 27.59 124 GLU A O 1
ATOM 984 N N . THR A 1 125 ? -43.450 36.784 -24.206 1.00 26.44 125 THR A N 1
ATOM 985 C CA . THR A 1 125 ? -44.424 35.666 -24.414 1.00 26.44 125 THR A CA 1
ATOM 986 C C . THR A 1 125 ? -43.683 34.514 -25.154 1.00 26.44 125 THR A C 1
ATOM 988 O O . THR A 1 125 ? -42.621 34.773 -25.714 1.00 26.44 125 THR A O 1
ATOM 991 N N . ALA A 1 126 ? -44.105 33.245 -25.304 1.00 28.08 126 ALA A N 1
ATOM 992 C CA . ALA A 1 126 ? -45.178 32.347 -24.808 1.00 28.08 126 ALA A CA 1
ATOM 993 C C . ALA A 1 126 ? -44.653 30.872 -25.038 1.00 28.08 126 ALA A C 1
ATOM 995 O O . ALA A 1 126 ? -43.447 30.718 -25.215 1.00 28.08 126 ALA A O 1
ATOM 996 N N . ASP A 1 127 ? -45.367 29.730 -25.058 1.00 24.62 127 ASP A N 1
ATOM 997 C CA . ASP A 1 127 ? -46.806 29.404 -25.064 1.00 24.62 127 ASP A CA 1
ATOM 998 C C . ASP A 1 127 ? -47.101 27.939 -24.604 1.00 24.62 127 ASP A C 1
ATOM 1000 O O . ASP A 1 127 ? -46.207 27.098 -24.558 1.00 24.62 127 ASP A O 1
ATOM 1004 N N . THR A 1 128 ? -48.373 27.668 -24.275 1.00 28.80 128 THR A N 1
ATOM 1005 C CA . THR A 1 128 ? -49.210 26.439 -24.421 1.00 28.80 128 THR A CA 1
ATOM 1006 C C . THR A 1 128 ? -48.528 25.058 -24.665 1.00 28.80 128 THR A C 1
ATOM 1008 O O . THR A 1 128 ? -47.824 24.871 -25.648 1.00 28.80 128 THR A O 1
ATOM 1011 N N . SER A 1 129 ? -48.795 23.967 -23.911 1.00 33.25 129 SER A N 1
ATOM 1012 C CA . SER A 1 129 ? -49.782 23.751 -22.824 1.00 33.25 129 SER A CA 1
ATOM 1013 C C . SER A 1 129 ? -49.530 22.532 -21.903 1.00 33.25 129 SER A C 1
ATOM 1015 O O . SER A 1 129 ? -49.176 21.454 -22.363 1.00 33.25 129 SER A O 1
ATOM 1017 N N . LYS A 1 130 ? -49.821 22.755 -20.611 1.00 30.33 130 LYS A N 1
ATOM 1018 C CA . LYS A 1 130 ? -50.513 21.935 -19.583 1.00 30.33 130 LYS A CA 1
ATOM 1019 C C . LYS A 1 130 ? -50.480 20.385 -19.505 1.00 30.33 130 LYS A C 1
ATOM 1021 O O . LYS A 1 130 ? -50.815 19.664 -20.433 1.00 30.33 130 LYS A O 1
ATOM 1026 N N . ASP A 1 131 ? -50.334 19.970 -18.237 1.00 28.11 131 ASP A N 1
ATOM 1027 C CA . ASP A 1 131 ? -50.963 18.848 -17.512 1.00 28.11 131 ASP A CA 1
ATOM 1028 C C . ASP A 1 131 ? -50.645 17.383 -17.896 1.00 28.11 131 ASP A C 1
ATOM 1030 O O . ASP A 1 131 ? -51.338 16.782 -18.717 1.00 28.11 131 ASP A O 1
ATOM 1034 N N . LYS A 1 132 ? -49.765 16.731 -17.103 1.00 33.38 132 LYS A N 1
ATOM 1035 C CA . LYS A 1 132 ? -50.216 15.723 -16.104 1.00 33.38 132 LYS A CA 1
ATOM 1036 C C . LYS A 1 132 ? -49.136 15.147 -15.163 1.00 33.38 132 LYS A C 1
ATOM 1038 O O . LYS A 1 132 ? -48.084 14.715 -15.605 1.00 33.38 132 LYS A O 1
ATOM 1043 N N . GLU A 1 133 ? -49.546 15.041 -13.893 1.00 32.59 133 GLU A N 1
ATOM 1044 C CA . GLU A 1 133 ? -49.205 14.044 -12.850 1.00 32.59 133 GLU A CA 1
ATOM 1045 C C . GLU A 1 133 ? -47.737 13.840 -12.399 1.00 32.59 133 GLU A C 1
ATOM 1047 O O . GLU A 1 133 ? -46.785 13.771 -13.168 1.00 32.59 133 GLU A O 1
ATOM 1052 N N . ALA A 1 134 ? -47.562 13.721 -11.076 1.00 39.81 134 ALA A N 1
ATOM 1053 C CA . ALA A 1 134 ? -46.263 13.638 -10.411 1.00 39.81 134 ALA A CA 1
ATOM 1054 C C . ALA A 1 134 ? -45.739 12.196 -10.286 1.00 39.81 134 ALA A C 1
ATOM 1056 O O . ALA A 1 134 ? -46.505 11.269 -10.023 1.00 39.81 134 ALA A O 1
ATOM 1057 N N . LYS A 1 135 ? -44.410 12.020 -10.358 1.00 35.00 135 LYS A N 1
ATOM 1058 C CA . LYS A 1 135 ? -43.728 10.787 -9.923 1.00 35.00 135 LYS A CA 1
ATOM 1059 C C . LYS A 1 135 ? -42.325 11.052 -9.334 1.00 35.00 135 LYS A C 1
ATOM 1061 O O . LYS A 1 135 ? -41.332 10.978 -10.060 1.00 35.00 135 LYS A O 1
ATOM 1066 N N . PRO A 1 136 ? -42.211 11.324 -8.022 1.00 44.66 136 PRO A N 1
ATOM 1067 C CA . PRO A 1 136 ? -40.924 11.477 -7.342 1.00 44.66 136 PRO A CA 1
ATOM 1068 C C . PRO A 1 136 ? -40.343 10.102 -6.957 1.00 44.66 136 PRO A C 1
ATOM 1070 O O . PRO A 1 136 ? -40.562 9.631 -5.848 1.00 44.66 136 PRO A O 1
ATOM 1073 N N . ASP A 1 137 ? -39.652 9.421 -7.884 1.00 44.75 137 ASP A N 1
ATOM 1074 C CA . ASP A 1 137 ? -39.238 8.014 -7.655 1.00 44.75 137 ASP A CA 1
ATOM 1075 C C . ASP A 1 137 ? -37.966 7.546 -8.416 1.00 44.75 137 ASP A C 1
ATOM 1077 O O . ASP A 1 137 ? -37.614 6.366 -8.399 1.00 44.75 137 ASP A O 1
ATOM 1081 N N . ASN A 1 138 ? -37.274 8.449 -9.130 1.00 45.97 138 ASN A N 1
ATOM 1082 C CA . ASN A 1 138 ? -36.129 8.091 -9.995 1.00 45.97 138 ASN A CA 1
ATOM 1083 C C . ASN A 1 138 ? -34.763 8.622 -9.504 1.00 45.97 138 ASN A C 1
ATOM 1085 O O . ASN A 1 138 ? -33.728 8.026 -9.794 1.00 45.97 138 ASN A O 1
ATOM 1089 N N . MET A 1 139 ? -34.759 9.709 -8.723 1.00 46.91 139 MET A N 1
ATOM 1090 C CA . MET A 1 139 ? -33.553 10.480 -8.369 1.00 46.91 139 MET A CA 1
ATOM 1091 C C . MET A 1 139 ? -32.560 9.713 -7.468 1.00 46.91 139 MET A C 1
ATOM 1093 O O . MET A 1 139 ? -31.349 9.933 -7.518 1.00 46.91 139 MET A O 1
ATOM 1097 N N . SER A 1 140 ? -33.058 8.749 -6.689 1.00 53.59 140 SER A N 1
ATOM 1098 C CA . SER A 1 140 ? -32.252 7.843 -5.859 1.00 53.59 140 SER A CA 1
ATOM 1099 C C . SER A 1 140 ? -31.469 6.807 -6.677 1.00 53.59 140 SER A C 1
ATOM 1101 O O . SER A 1 140 ? -30.325 6.502 -6.345 1.00 53.59 140 SER A O 1
ATOM 1103 N N . LYS A 1 141 ? -32.051 6.288 -7.766 1.00 52.78 141 LYS A N 1
ATOM 1104 C CA . LYS A 1 141 ? -31.444 5.228 -8.594 1.00 52.78 141 LYS A CA 1
ATOM 1105 C C . LYS A 1 141 ? -30.339 5.763 -9.493 1.00 52.78 141 LYS A C 1
ATOM 1107 O O . LYS A 1 141 ? -29.313 5.110 -9.658 1.00 52.78 141 LYS A O 1
ATOM 1112 N N . GLU A 1 142 ? -30.538 6.960 -10.035 1.00 53.97 142 GLU A N 1
ATOM 1113 C CA . GLU A 1 142 ? -29.524 7.667 -10.818 1.00 53.97 142 GLU A CA 1
ATOM 1114 C C . GLU A 1 142 ? -28.285 7.957 -9.957 1.00 53.97 142 GLU A C 1
ATOM 1116 O O . GLU A 1 142 ? -27.179 7.581 -10.336 1.00 53.97 142 GLU A O 1
ATOM 1121 N N . SER A 1 143 ? -28.488 8.461 -8.733 1.00 58.22 143 SER A N 1
ATOM 1122 C CA . SER A 1 143 ? -27.421 8.699 -7.748 1.00 58.22 143 SER A CA 1
ATOM 1123 C C . SER A 1 143 ? -26.621 7.435 -7.382 1.00 58.22 143 SER A C 1
ATOM 1125 O O . SER A 1 143 ? -25.396 7.491 -7.263 1.00 58.22 143 SER A O 1
ATOM 1127 N N . GLN A 1 144 ? -27.288 6.286 -7.218 1.00 61.78 144 GLN A N 1
ATOM 1128 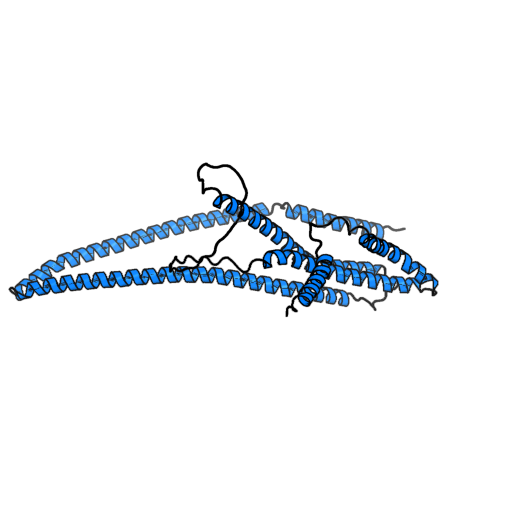C CA . GLN A 1 144 ? -26.634 5.007 -6.897 1.00 61.78 144 GLN A CA 1
ATOM 1129 C C . GLN A 1 144 ? -25.796 4.465 -8.065 1.00 61.78 144 GLN A C 1
ATOM 1131 O O . GLN A 1 144 ? -24.609 4.195 -7.892 1.00 61.78 144 GLN A O 1
ATOM 1136 N N . HIS A 1 145 ? -26.375 4.382 -9.263 1.00 64.38 145 HIS A N 1
ATOM 1137 C CA . HIS A 1 145 ? -25.704 3.907 -10.483 1.00 64.38 145 HIS A CA 1
ATOM 1138 C C . HIS A 1 145 ? -24.481 4.761 -10.863 1.00 64.38 145 HIS A C 1
ATOM 1140 O O . HIS A 1 145 ? -23.467 4.248 -11.341 1.00 64.38 145 HIS A O 1
ATOM 1146 N N . ASP A 1 146 ? -24.545 6.068 -10.616 1.00 72.19 146 ASP A N 1
ATOM 1147 C CA . ASP A 1 146 ? -23.406 6.969 -10.775 1.00 72.19 146 ASP A CA 1
ATOM 1148 C C . ASP A 1 146 ? -22.319 6.773 -9.704 1.00 72.19 146 ASP A C 1
ATOM 1150 O O . ASP A 1 146 ? -21.147 7.045 -9.964 1.00 72.19 146 ASP A O 1
ATOM 1154 N N . THR A 1 147 ? -22.679 6.287 -8.514 1.00 74.62 147 THR A N 1
ATOM 1155 C CA . THR A 1 147 ? -21.723 5.972 -7.441 1.00 74.62 147 THR A CA 1
ATOM 1156 C C . THR A 1 147 ? -20.963 4.684 -7.765 1.00 74.62 147 THR A C 1
ATOM 1158 O O . THR A 1 147 ? -19.736 4.704 -7.777 1.00 74.62 147 THR A O 1
ATOM 1161 N N . GLU A 1 148 ? -21.657 3.622 -8.189 1.00 78.31 148 GLU A N 1
ATOM 1162 C CA . GLU A 1 148 ? -21.036 2.364 -8.648 1.00 78.31 148 GLU A CA 1
ATOM 1163 C C . GLU A 1 148 ? -20.001 2.593 -9.768 1.00 78.31 148 GLU A C 1
ATOM 1165 O O . GLU A 1 148 ? -18.909 2.020 -9.753 1.00 78.31 148 GLU A O 1
ATOM 1170 N N . LYS A 1 149 ? -20.304 3.485 -10.721 1.00 81.06 149 LYS A N 1
ATOM 1171 C CA . LYS A 1 149 ? -19.367 3.886 -11.787 1.00 81.06 149 LYS A CA 1
ATOM 1172 C C . LYS A 1 149 ? -18.152 4.655 -11.270 1.00 81.06 149 LYS A C 1
ATOM 1174 O O . LYS A 1 149 ? -17.050 4.448 -11.777 1.00 81.06 149 LYS A O 1
ATOM 1179 N N . ARG A 1 150 ? -18.340 5.555 -10.298 1.00 77.06 150 ARG A N 1
ATOM 1180 C CA . ARG A 1 150 ? -17.244 6.321 -9.675 1.00 77.06 150 ARG A CA 1
ATOM 1181 C C . ARG A 1 150 ? -16.316 5.397 -8.893 1.00 77.06 150 ARG A C 1
ATOM 1183 O O . ARG A 1 150 ? -15.103 5.528 -9.026 1.00 77.06 150 ARG A O 1
ATOM 1190 N N . ASP A 1 151 ? -16.868 4.428 -8.169 1.00 80.19 151 ASP A N 1
ATOM 1191 C CA . ASP A 1 151 ? -16.094 3.444 -7.409 1.00 80.19 151 ASP A CA 1
ATOM 1192 C C . ASP A 1 151 ? -15.318 2.489 -8.333 1.00 80.19 151 ASP A C 1
ATOM 1194 O O . ASP A 1 151 ? -14.139 2.217 -8.092 1.00 80.19 151 ASP A O 1
ATOM 1198 N N . ALA A 1 152 ? -15.920 2.054 -9.447 1.00 83.62 152 ALA A N 1
ATOM 1199 C CA . ALA A 1 152 ? -15.227 1.272 -10.475 1.00 83.62 152 ALA A CA 1
ATOM 1200 C C . ALA A 1 152 ? -14.055 2.049 -11.112 1.00 83.62 152 ALA A C 1
ATOM 1202 O O . ALA A 1 152 ? -12.943 1.524 -11.204 1.00 83.62 152 ALA A O 1
ATOM 1203 N N . ALA A 1 153 ? -14.269 3.316 -11.483 1.00 83.88 153 ALA A N 1
ATOM 1204 C CA . ALA A 1 153 ? -13.216 4.178 -12.025 1.00 83.88 153 ALA A CA 1
ATOM 1205 C C . ALA A 1 153 ? -12.108 4.475 -10.992 1.00 83.88 153 ALA A C 1
ATOM 1207 O O . ALA A 1 153 ? -10.928 4.514 -11.339 1.00 83.88 153 ALA A O 1
ATOM 1208 N N . ALA A 1 154 ? -12.458 4.632 -9.711 1.00 80.88 154 ALA A N 1
ATOM 1209 C CA . ALA A 1 154 ? -11.492 4.812 -8.629 1.00 80.88 154 ALA A CA 1
ATOM 1210 C C . ALA A 1 154 ? -10.647 3.549 -8.375 1.00 80.88 154 ALA A C 1
ATOM 1212 O O . ALA A 1 154 ? -9.466 3.661 -8.039 1.00 80.88 154 ALA A O 1
ATOM 1213 N N . ALA A 1 155 ? -11.214 2.353 -8.559 1.00 80.06 155 ALA A N 1
ATOM 1214 C CA . ALA A 1 155 ? -10.467 1.099 -8.489 1.00 80.06 155 ALA A CA 1
ATOM 1215 C C . ALA A 1 155 ? -9.473 0.961 -9.659 1.00 80.06 155 ALA A C 1
ATOM 1217 O O . ALA A 1 155 ? -8.319 0.594 -9.436 1.00 80.06 155 ALA A O 1
ATOM 1218 N N . GLU A 1 156 ? -9.876 1.315 -10.884 1.00 84.50 156 GLU A N 1
ATOM 1219 C CA . GLU A 1 156 ? -8.985 1.336 -12.056 1.00 84.50 156 GLU A CA 1
ATOM 1220 C C . GLU A 1 156 ? -7.832 2.341 -11.869 1.00 84.50 156 GLU A C 1
ATOM 1222 O O . GLU A 1 156 ? -6.661 1.986 -12.047 1.00 84.50 156 GLU A O 1
ATOM 1227 N N . LEU A 1 157 ? -8.135 3.551 -11.382 1.00 81.44 157 LEU A N 1
ATOM 1228 C CA . LEU A 1 157 ? -7.155 4.592 -11.052 1.00 81.44 157 LEU A CA 1
ATOM 1229 C C . LEU A 1 157 ? -6.082 4.105 -10.057 1.00 81.44 157 LEU A C 1
ATOM 1231 O O . LEU A 1 157 ? -4.897 4.368 -10.261 1.00 81.44 157 LEU A O 1
ATOM 1235 N N . GLN A 1 158 ? -6.460 3.342 -9.023 1.00 82.06 158 GLN A N 1
ATOM 1236 C CA . GLN A 1 158 ? -5.512 2.764 -8.054 1.00 82.06 158 GLN A CA 1
ATOM 1237 C C . GLN A 1 158 ? -4.546 1.749 -8.692 1.00 82.06 158 GLN A C 1
ATOM 1239 O O . GLN A 1 158 ? -3.392 1.627 -8.259 1.00 82.06 158 GLN A O 1
ATOM 1244 N N . THR A 1 159 ? -4.970 1.035 -9.741 1.00 81.56 159 THR A N 1
ATOM 1245 C CA . THR A 1 159 ? -4.057 0.156 -10.492 1.00 81.56 159 THR A CA 1
ATOM 1246 C C . THR A 1 159 ? -3.018 0.969 -11.263 1.00 81.56 159 THR A C 1
ATOM 1248 O O . THR A 1 159 ? -1.840 0.620 -11.248 1.00 81.56 159 THR A O 1
ATOM 1251 N N . HIS A 1 160 ? -3.408 2.109 -11.842 1.00 85.25 160 HIS A N 1
ATOM 1252 C CA . HIS A 1 160 ? -2.474 3.022 -12.499 1.00 85.25 160 HIS A CA 1
ATOM 1253 C C . HIS A 1 160 ? -1.545 3.735 -11.509 1.00 85.25 160 HIS A C 1
ATOM 1255 O O . HIS A 1 160 ? -0.353 3.839 -11.790 1.00 85.25 160 HIS A O 1
ATOM 1261 N N . GLU A 1 161 ? -2.036 4.154 -10.338 1.00 85.50 161 GLU A N 1
ATOM 1262 C CA . GLU A 1 161 ? -1.205 4.744 -9.278 1.00 85.50 161 GLU A CA 1
ATOM 1263 C C . GLU A 1 161 ? -0.102 3.766 -8.828 1.00 85.50 161 GLU A C 1
ATOM 1265 O O . GLU A 1 161 ? 1.084 4.107 -8.808 1.00 85.50 161 GLU A O 1
ATOM 1270 N N . SER A 1 162 ? -0.477 2.523 -8.514 1.00 81.06 162 SER A N 1
ATOM 1271 C CA . SER A 1 162 ? 0.473 1.496 -8.065 1.00 81.06 162 SER A CA 1
ATOM 1272 C C . SER A 1 162 ? 1.442 1.045 -9.166 1.00 81.06 162 SER A C 1
ATOM 1274 O O . SER A 1 162 ? 2.620 0.819 -8.878 1.00 81.06 162 SER A O 1
ATOM 1276 N N . LEU A 1 163 ? 1.004 0.990 -10.429 1.00 85.25 163 LEU A N 1
ATOM 1277 C CA . LEU A 1 163 ? 1.876 0.732 -11.580 1.00 85.25 163 LEU A CA 1
ATOM 1278 C C . LEU A 1 163 ? 2.867 1.891 -11.794 1.00 85.25 163 LEU A C 1
ATOM 1280 O O . LEU A 1 163 ? 4.053 1.637 -11.996 1.00 85.25 163 LEU A O 1
ATOM 1284 N N . ALA A 1 164 ? 2.433 3.149 -11.677 1.00 85.38 164 ALA A N 1
ATOM 1285 C CA . ALA A 1 164 ? 3.312 4.314 -11.796 1.00 85.38 164 ALA A CA 1
ATOM 1286 C C . ALA A 1 164 ? 4.381 4.357 -10.684 1.00 85.38 164 ALA A C 1
ATOM 1288 O O . ALA A 1 164 ? 5.550 4.614 -10.978 1.00 85.38 164 ALA A O 1
ATOM 1289 N N . LEU A 1 165 ? 4.033 4.005 -9.437 1.00 82.75 165 LEU A N 1
ATOM 1290 C CA . LEU A 1 165 ? 5.019 3.809 -8.360 1.00 82.75 165 LEU A CA 1
ATOM 1291 C C . LEU A 1 165 ? 6.033 2.711 -8.706 1.00 82.75 165 LEU A C 1
ATOM 1293 O O . LEU A 1 165 ? 7.237 2.924 -8.576 1.00 82.75 165 LEU A O 1
ATOM 1297 N N . LEU A 1 166 ? 5.566 1.554 -9.184 1.00 85.00 166 LEU A N 1
ATOM 1298 C CA . LEU A 1 166 ? 6.419 0.425 -9.578 1.00 85.00 166 LEU A CA 1
ATOM 1299 C C . LEU A 1 166 ? 7.368 0.828 -10.726 1.00 85.00 166 LEU A C 1
ATOM 1301 O O . LEU A 1 166 ? 8.572 0.571 -10.669 1.00 85.00 166 LEU A O 1
ATOM 1305 N N . ALA A 1 167 ? 6.859 1.555 -11.721 1.00 84.69 167 ALA A N 1
ATOM 1306 C CA . ALA A 1 167 ? 7.652 2.145 -12.795 1.00 84.69 167 ALA A CA 1
ATOM 1307 C C . ALA A 1 167 ? 8.681 3.171 -12.280 1.00 84.69 167 ALA A C 1
ATOM 1309 O O . ALA A 1 167 ? 9.751 3.298 -12.872 1.00 84.69 167 ALA A O 1
ATOM 1310 N N . CYS A 1 168 ? 8.412 3.855 -11.164 1.00 83.00 168 CYS A N 1
ATOM 1311 C CA . CYS A 1 168 ? 9.341 4.803 -10.549 1.00 83.00 168 CYS A CA 1
ATOM 1312 C C . CYS A 1 168 ? 10.536 4.124 -9.852 1.00 83.00 168 CYS A C 1
ATOM 1314 O O . CYS A 1 168 ? 11.595 4.739 -9.748 1.00 83.00 168 CYS A O 1
ATOM 1316 N N . PHE A 1 169 ? 10.400 2.857 -9.440 1.00 84.94 169 PHE A N 1
ATOM 1317 C CA . PHE A 1 169 ? 11.524 2.010 -9.009 1.00 84.94 169 PHE A CA 1
ATOM 1318 C C . PHE A 1 169 ? 12.226 1.327 -10.195 1.00 84.94 169 PHE A C 1
ATOM 1320 O O . PHE A 1 169 ? 13.451 1.255 -10.234 1.00 84.94 169 PHE A O 1
ATOM 1327 N N . LEU A 1 170 ? 11.480 0.864 -11.206 1.00 85.38 170 LEU A N 1
ATOM 1328 C CA . LEU A 1 170 ? 12.075 0.232 -12.393 1.00 85.38 170 LEU A CA 1
ATOM 1329 C C . LEU A 1 170 ? 12.844 1.215 -13.288 1.00 85.38 170 LEU A C 1
ATOM 1331 O O . LEU A 1 170 ? 13.855 0.827 -13.869 1.00 85.38 170 LEU A O 1
ATOM 1335 N N . GLY A 1 171 ? 12.397 2.468 -13.408 1.00 84.62 171 GLY A N 1
ATOM 1336 C CA . GLY A 1 171 ? 13.013 3.495 -14.257 1.00 84.62 171 GLY A CA 1
ATOM 1337 C C . GLY A 1 171 ? 14.512 3.696 -13.989 1.00 84.62 171 GLY A C 1
ATOM 1338 O O . GLY A 1 171 ? 15.303 3.548 -14.923 1.00 84.62 171 GLY A O 1
ATOM 1339 N N . PRO A 1 172 ? 14.938 3.955 -12.737 1.00 85.69 172 PRO A N 1
ATOM 1340 C CA . PRO A 1 172 ? 16.350 4.022 -12.356 1.00 85.69 172 PRO A CA 1
ATOM 1341 C C . PRO A 1 172 ? 17.152 2.760 -12.698 1.00 85.69 172 PRO A C 1
ATOM 1343 O O . PRO A 1 172 ? 18.260 2.868 -13.226 1.00 85.69 172 PRO A O 1
ATOM 1346 N N . ILE A 1 173 ? 16.590 1.572 -12.452 1.00 84.44 173 ILE A N 1
ATOM 1347 C CA . ILE A 1 173 ? 17.248 0.279 -12.697 1.00 84.44 173 ILE A CA 1
ATOM 1348 C C . ILE A 1 173 ? 17.447 0.048 -14.204 1.00 84.44 173 ILE A C 1
ATOM 1350 O O . ILE A 1 173 ? 18.549 -0.285 -14.645 1.00 84.44 173 ILE A O 1
ATOM 1354 N N . ILE A 1 174 ? 16.407 0.283 -15.009 1.00 84.50 174 ILE A N 1
ATOM 1355 C CA . ILE A 1 174 ? 16.442 0.183 -16.477 1.00 84.50 174 ILE A CA 1
ATOM 1356 C C . ILE A 1 174 ? 17.401 1.227 -17.060 1.00 84.50 174 ILE A C 1
ATOM 1358 O O . ILE A 1 174 ? 18.206 0.902 -17.932 1.00 84.50 174 ILE A O 1
ATOM 1362 N N . GLY A 1 175 ? 17.373 2.460 -16.550 1.00 81.62 175 GLY A N 1
ATOM 1363 C CA . GLY A 1 175 ? 18.277 3.533 -16.959 1.00 81.62 175 GLY A CA 1
ATOM 1364 C C . GLY A 1 175 ? 19.746 3.224 -16.651 1.00 81.62 175 GLY A C 1
ATOM 1365 O O . GLY A 1 175 ? 20.605 3.423 -17.508 1.00 81.62 175 GLY A O 1
ATOM 1366 N N . ALA A 1 176 ? 20.047 2.667 -15.476 1.00 82.56 176 ALA A N 1
ATOM 1367 C CA . ALA A 1 176 ? 21.400 2.244 -15.113 1.00 82.56 176 ALA A CA 1
ATOM 1368 C C . ALA A 1 176 ? 21.875 1.020 -15.916 1.00 82.56 176 ALA A C 1
ATOM 1370 O O . ALA A 1 176 ? 23.044 0.965 -16.305 1.00 82.56 176 ALA A O 1
ATOM 1371 N N . TYR A 1 177 ? 20.983 0.073 -16.225 1.00 83.06 177 TYR A N 1
ATOM 1372 C CA . TYR A 1 177 ? 21.264 -1.041 -17.137 1.00 83.06 177 TYR A CA 1
ATOM 1373 C C . TYR A 1 177 ? 21.559 -0.544 -18.563 1.00 83.06 177 TYR A C 1
ATOM 1375 O O . TYR A 1 177 ? 22.542 -0.964 -19.175 1.00 83.06 177 TYR A O 1
ATOM 1383 N N . LEU A 1 178 ? 20.780 0.420 -19.065 1.00 79.50 178 LEU A N 1
ATOM 1384 C CA . LEU A 1 178 ? 21.024 1.072 -20.352 1.00 79.50 178 LEU A CA 1
ATOM 1385 C C . LEU A 1 178 ? 22.372 1.811 -20.362 1.00 79.50 178 LEU A C 1
ATOM 1387 O O . LEU A 1 178 ? 23.131 1.666 -21.317 1.00 79.50 178 LEU A O 1
ATOM 1391 N N . LEU A 1 179 ? 22.719 2.535 -19.292 1.00 78.12 179 LEU A N 1
ATOM 1392 C CA . LEU A 1 179 ? 24.019 3.208 -19.165 1.00 78.12 179 LEU A CA 1
ATOM 1393 C C . LEU A 1 179 ? 25.190 2.210 -19.092 1.00 78.12 179 LEU A C 1
ATOM 1395 O O . LEU A 1 179 ? 26.252 2.469 -19.657 1.00 78.12 179 LEU A O 1
ATOM 1399 N N . HIS A 1 180 ? 24.994 1.047 -18.463 1.00 79.94 180 HIS A N 1
ATOM 1400 C CA . HIS A 1 180 ? 25.958 -0.059 -18.472 1.00 79.94 180 HIS A CA 1
ATOM 1401 C C . HIS A 1 180 ? 26.160 -0.614 -19.894 1.00 79.94 180 HIS A C 1
ATOM 1403 O O . HIS A 1 180 ? 27.298 -0.852 -20.303 1.00 79.94 180 HIS A O 1
ATOM 1409 N N . GLY A 1 181 ? 25.076 -0.767 -20.663 1.00 74.00 181 GLY A N 1
ATOM 1410 C CA . GLY A 1 181 ? 25.114 -1.172 -22.071 1.00 74.00 181 GLY A CA 1
ATOM 1411 C C . GLY A 1 181 ? 25.807 -0.142 -22.969 1.00 74.00 181 GLY A C 1
ATOM 1412 O O . GLY A 1 181 ? 26.712 -0.500 -23.720 1.00 74.00 181 GLY A O 1
ATOM 1413 N N . ILE A 1 182 ? 25.464 1.143 -22.837 1.00 72.94 182 ILE A N 1
ATOM 1414 C CA . ILE A 1 182 ? 26.115 2.253 -23.558 1.00 72.94 182 ILE A CA 1
ATOM 1415 C C . ILE A 1 182 ? 27.618 2.285 -23.256 1.00 72.94 182 ILE A C 1
ATOM 1417 O O . ILE A 1 182 ? 28.424 2.372 -24.180 1.00 72.94 182 ILE A O 1
ATOM 1421 N N . ARG A 1 183 ? 28.015 2.123 -21.985 1.00 71.25 183 ARG A N 1
ATOM 1422 C CA . ARG A 1 183 ? 29.428 2.070 -21.578 1.00 71.25 183 ARG A CA 1
ATOM 1423 C C . ARG A 1 183 ? 30.218 0.973 -22.300 1.00 71.25 183 ARG A C 1
ATOM 1425 O O . ARG A 1 183 ? 31.391 1.183 -22.583 1.00 71.25 183 ARG A O 1
ATOM 1432 N N . SER A 1 184 ? 29.597 -0.166 -22.615 1.00 68.06 184 SER A N 1
ATOM 1433 C CA . SER A 1 184 ? 30.261 -1.260 -23.346 1.00 68.06 184 SER A CA 1
ATOM 1434 C C . SER A 1 184 ? 30.536 -0.965 -24.830 1.00 68.06 184 SER A C 1
ATOM 1436 O O . SER A 1 184 ? 31.234 -1.743 -25.473 1.00 68.06 184 SER A O 1
ATOM 1438 N N . GLN A 1 185 ? 30.029 0.156 -25.359 1.00 68.62 185 GLN A N 1
ATOM 1439 C CA . GLN A 1 185 ? 30.257 0.614 -26.736 1.00 68.62 185 GLN A CA 1
ATOM 1440 C C . GLN A 1 185 ? 31.070 1.921 -26.828 1.00 68.62 185 GLN A C 1
ATOM 1442 O O . GLN A 1 185 ? 31.251 2.443 -27.925 1.00 68.62 185 GLN A O 1
ATOM 1447 N N . LEU A 1 186 ? 31.572 2.453 -25.705 1.00 64.88 186 LEU A N 1
ATOM 1448 C CA . LEU A 1 186 ? 32.473 3.612 -25.710 1.00 64.88 186 LEU A CA 1
ATOM 1449 C C . LEU A 1 186 ? 33.866 3.206 -26.205 1.00 64.88 186 LEU A C 1
ATOM 1451 O O . LEU A 1 186 ? 34.388 2.148 -25.847 1.00 64.88 186 LEU A O 1
ATOM 1455 N N . THR A 1 187 ? 34.490 4.064 -27.010 1.00 54.88 187 THR A N 1
ATOM 1456 C CA . THR A 1 187 ? 35.648 3.677 -27.841 1.00 54.88 187 THR A CA 1
ATOM 1457 C C . THR A 1 187 ? 36.943 3.473 -27.035 1.00 54.88 187 THR 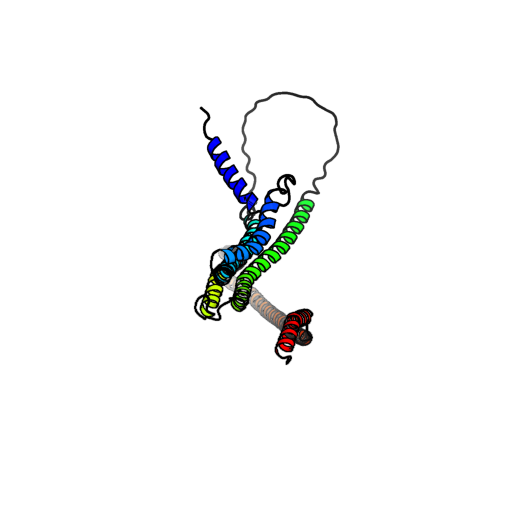A C 1
ATOM 1459 O O . THR A 1 187 ? 37.931 2.946 -27.549 1.00 54.88 187 THR A O 1
ATOM 1462 N N . ARG A 1 188 ? 36.966 3.873 -25.755 1.00 57.91 188 ARG A N 1
ATOM 1463 C CA . ARG A 1 188 ? 38.087 3.648 -24.829 1.00 57.91 188 ARG A CA 1
ATOM 1464 C C . ARG A 1 188 ? 37.679 2.763 -23.642 1.00 57.91 188 ARG A C 1
ATOM 1466 O O . ARG A 1 188 ? 36.910 3.222 -22.795 1.00 57.91 188 ARG A O 1
ATOM 1473 N N . PRO A 1 189 ? 38.260 1.555 -23.487 1.00 55.59 189 PRO A N 1
ATOM 1474 C CA . PRO A 1 189 ? 38.103 0.739 -22.285 1.00 55.59 189 PRO A CA 1
ATOM 1475 C C . PRO A 1 189 ? 38.966 1.312 -21.148 1.00 55.59 189 PRO A C 1
ATOM 1477 O O . PRO A 1 189 ? 40.011 0.773 -20.796 1.00 55.59 189 PRO A O 1
ATOM 1480 N N . SER A 1 190 ? 38.549 2.455 -20.603 1.00 45.03 190 SER A N 1
ATOM 1481 C CA . SER A 1 190 ? 39.245 3.167 -19.527 1.00 45.03 190 SER A CA 1
ATOM 1482 C C . SER A 1 190 ? 38.283 3.546 -18.405 1.00 45.03 190 SER A C 1
ATOM 1484 O O . SER A 1 190 ? 37.260 4.187 -18.639 1.00 45.03 190 SER A O 1
ATOM 1486 N N . GLU A 1 191 ? 38.645 3.193 -17.176 1.00 51.72 191 GLU A N 1
ATOM 1487 C CA . GLU A 1 191 ? 37.794 3.174 -15.973 1.00 51.72 191 GLU A CA 1
ATOM 1488 C C . GLU A 1 191 ? 37.414 4.571 -15.417 1.00 51.72 191 GLU A C 1
ATOM 1490 O O . GLU A 1 191 ? 36.894 4.685 -14.309 1.00 51.72 191 GLU A O 1
ATOM 1495 N N . GLY A 1 192 ? 37.681 5.648 -16.168 1.00 54.78 192 GLY A N 1
ATOM 1496 C CA . GLY A 1 192 ? 37.790 7.012 -15.639 1.00 54.78 192 GLY A CA 1
ATOM 1497 C C . GLY A 1 192 ? 36.518 7.871 -15.578 1.00 54.78 192 GLY A C 1
ATOM 1498 O O . GLY A 1 192 ? 36.477 8.774 -14.749 1.00 54.78 192 GLY A O 1
ATOM 1499 N N . LEU A 1 193 ? 35.498 7.649 -16.424 1.00 60.34 193 LEU A N 1
ATOM 1500 C CA . LEU A 1 193 ? 34.317 8.543 -16.482 1.00 60.34 193 LEU A CA 1
ATOM 1501 C C . LEU A 1 193 ? 33.086 8.008 -15.728 1.00 60.34 193 LEU A C 1
ATOM 1503 O O . LEU A 1 193 ? 32.480 8.737 -14.944 1.00 60.34 193 LEU A O 1
ATOM 1507 N N . VAL A 1 194 ? 32.692 6.747 -15.949 1.00 64.38 194 VAL A N 1
ATOM 1508 C CA . VAL A 1 194 ? 31.477 6.157 -15.346 1.00 64.38 194 VAL A CA 1
ATOM 1509 C C . VAL A 1 194 ? 31.788 4.796 -14.717 1.00 64.38 194 VAL A C 1
ATOM 1511 O O . VAL A 1 194 ? 31.587 3.727 -15.306 1.00 64.38 194 VAL A O 1
ATOM 1514 N N . SER A 1 195 ? 32.287 4.850 -13.481 1.00 74.00 195 SER A N 1
ATOM 1515 C CA . SER A 1 195 ? 32.502 3.671 -12.639 1.00 74.00 195 SER A CA 1
ATOM 1516 C C . SER A 1 195 ? 31.181 2.964 -12.306 1.00 74.00 195 SER A C 1
ATOM 1518 O O . SER A 1 195 ? 30.127 3.597 -12.224 1.00 74.00 195 SER A O 1
ATOM 1520 N N . ASN A 1 196 ? 31.244 1.656 -12.025 1.00 78.06 196 ASN A N 1
ATOM 1521 C CA . ASN A 1 196 ? 30.126 0.913 -11.425 1.00 78.06 196 ASN A CA 1
ATOM 1522 C C . ASN A 1 196 ? 29.618 1.598 -10.141 1.00 78.06 196 ASN A C 1
ATOM 1524 O O . ASN A 1 196 ? 28.416 1.623 -9.902 1.00 78.06 196 ASN A O 1
ATOM 1528 N N . PHE A 1 197 ? 30.520 2.215 -9.369 1.00 76.50 197 PHE A N 1
ATOM 1529 C CA . PHE A 1 197 ? 30.199 2.974 -8.158 1.00 76.50 197 PHE A CA 1
ATOM 1530 C C . PHE A 1 197 ? 29.297 4.190 -8.434 1.00 76.50 197 PHE A C 1
ATOM 1532 O O . PHE A 1 197 ? 28.348 4.448 -7.695 1.00 76.50 197 PHE A O 1
ATOM 1539 N N . ASN A 1 198 ? 29.540 4.898 -9.543 1.00 79.69 198 ASN A N 1
ATOM 1540 C CA . ASN A 1 198 ? 28.737 6.054 -9.948 1.00 79.69 198 ASN A CA 1
ATOM 1541 C C . ASN A 1 198 ? 27.325 5.606 -10.359 1.00 79.69 198 ASN A C 1
ATOM 1543 O O . ASN A 1 198 ? 26.351 6.281 -10.036 1.00 79.69 198 ASN A O 1
ATOM 1547 N N . LEU A 1 199 ? 27.206 4.441 -11.012 1.00 80.31 199 LEU A N 1
ATOM 1548 C CA . LEU A 1 199 ? 25.914 3.831 -11.342 1.00 80.31 199 LEU A CA 1
ATOM 1549 C C . LEU A 1 199 ? 25.147 3.409 -10.079 1.00 80.31 199 LEU A C 1
ATOM 1551 O O . LEU A 1 199 ? 23.960 3.704 -9.974 1.00 80.31 199 LEU A O 1
ATOM 1555 N N . THR A 1 200 ? 25.801 2.778 -9.096 1.00 79.94 200 THR A N 1
ATOM 1556 C CA . THR A 1 200 ? 25.125 2.376 -7.848 1.00 79.94 200 THR A CA 1
ATOM 1557 C C . THR A 1 200 ? 24.710 3.572 -6.993 1.00 79.94 200 THR A C 1
ATOM 1559 O O . THR A 1 200 ? 23.621 3.549 -6.428 1.00 79.94 200 THR A O 1
ATOM 1562 N N . ILE A 1 201 ? 25.518 4.640 -6.937 1.00 81.25 201 ILE A N 1
ATOM 1563 C CA . ILE A 1 201 ? 25.120 5.900 -6.286 1.00 81.25 201 ILE A CA 1
ATOM 1564 C C . ILE A 1 201 ? 23.947 6.547 -7.023 1.00 81.25 201 ILE A C 1
ATOM 1566 O O . ILE A 1 201 ? 23.014 7.005 -6.367 1.00 81.25 201 ILE A O 1
ATOM 1570 N N . PHE A 1 202 ? 23.959 6.567 -8.360 1.00 83.75 202 PHE A N 1
ATOM 1571 C CA . PHE A 1 202 ? 22.846 7.115 -9.133 1.00 83.75 202 PHE A CA 1
ATOM 1572 C C . PHE A 1 202 ? 21.531 6.381 -8.831 1.00 83.75 202 PHE A C 1
ATOM 1574 O O . PHE A 1 202 ? 20.541 7.039 -8.517 1.00 83.75 202 PHE A O 1
ATOM 1581 N N . VAL A 1 203 ? 21.522 5.042 -8.880 1.00 84.25 203 VAL A N 1
ATOM 1582 C CA . VAL A 1 203 ? 20.317 4.242 -8.592 1.00 84.25 203 VAL A CA 1
ATOM 1583 C C . VAL A 1 203 ? 19.824 4.518 -7.172 1.00 84.25 203 VAL A C 1
ATOM 1585 O O . VAL A 1 203 ? 18.665 4.882 -6.997 1.00 84.25 203 VAL A O 1
ATOM 1588 N N . LEU A 1 204 ? 20.715 4.469 -6.177 1.00 81.31 204 LEU A N 1
ATOM 1589 C CA . LEU A 1 204 ? 20.375 4.729 -4.776 1.00 81.31 204 LEU A CA 1
ATOM 1590 C C . LEU A 1 204 ? 19.799 6.143 -4.557 1.00 81.31 204 LEU A C 1
ATOM 1592 O O . LEU A 1 204 ? 18.841 6.315 -3.807 1.00 81.31 204 LEU A O 1
ATOM 1596 N N . ALA A 1 205 ? 20.355 7.159 -5.223 1.00 80.38 205 ALA A N 1
ATOM 1597 C CA . ALA A 1 205 ? 19.871 8.537 -5.141 1.00 80.38 205 ALA A CA 1
ATOM 1598 C C . ALA A 1 205 ? 18.525 8.736 -5.862 1.00 80.38 205 ALA A C 1
ATOM 1600 O O . ALA A 1 205 ? 17.684 9.506 -5.394 1.00 80.38 205 ALA A O 1
ATOM 1601 N N . ALA A 1 206 ? 18.306 8.038 -6.978 1.00 82.75 206 ALA A N 1
ATOM 1602 C CA . ALA A 1 206 ? 17.058 8.083 -7.731 1.00 82.75 206 ALA A CA 1
ATOM 1603 C C . ALA A 1 206 ? 15.918 7.334 -7.016 1.00 82.75 206 ALA A C 1
ATOM 1605 O O . ALA A 1 206 ? 14.792 7.826 -7.010 1.00 82.75 206 ALA A O 1
ATOM 1606 N N . GLU A 1 207 ? 16.207 6.207 -6.357 1.00 86.25 207 GLU A N 1
ATOM 1607 C CA . GLU A 1 207 ? 15.256 5.444 -5.531 1.00 86.25 207 GLU A CA 1
ATOM 1608 C C . GLU A 1 207 ? 14.916 6.139 -4.199 1.00 86.25 207 GLU A C 1
ATOM 1610 O O . GLU A 1 207 ? 13.835 5.921 -3.649 1.00 86.25 207 GLU A O 1
ATOM 1615 N N . LEU A 1 208 ? 15.776 7.032 -3.690 1.00 81.44 208 LEU A N 1
ATOM 1616 C CA . LEU A 1 208 ? 15.566 7.723 -2.410 1.00 81.44 208 LEU A CA 1
ATOM 1617 C C . LEU A 1 208 ? 14.271 8.560 -2.369 1.00 81.44 208 LEU A C 1
ATOM 1619 O O . LEU A 1 208 ? 13.579 8.572 -1.348 1.00 81.44 208 LEU A O 1
ATOM 1623 N N . ARG A 1 209 ? 13.912 9.243 -3.469 1.00 80.69 209 ARG A N 1
ATOM 1624 C CA . ARG A 1 209 ? 12.662 10.027 -3.561 1.00 80.69 209 ARG A CA 1
ATOM 1625 C C . ARG A 1 209 ? 11.415 9.116 -3.563 1.00 80.69 209 ARG A C 1
ATOM 1627 O O . ARG A 1 209 ? 10.558 9.343 -2.708 1.00 80.69 209 ARG A O 1
ATOM 1634 N N . PRO A 1 210 ? 11.304 8.089 -4.432 1.00 81.62 210 PRO A N 1
ATOM 1635 C CA . PRO A 1 210 ? 10.239 7.085 -4.371 1.00 81.62 210 PRO A CA 1
ATOM 1636 C C . PRO A 1 210 ? 10.122 6.391 -3.010 1.00 81.62 210 PRO A C 1
ATOM 1638 O O . PRO A 1 210 ? 9.014 6.278 -2.491 1.00 81.62 210 PRO A O 1
ATOM 1641 N N . CYS A 1 211 ? 11.238 6.003 -2.382 1.00 81.12 211 CYS A N 1
ATOM 1642 C CA . CYS A 1 211 ? 11.246 5.429 -1.032 1.00 81.12 211 CYS A CA 1
ATOM 1643 C C . CYS A 1 211 ? 10.630 6.375 0.009 1.00 81.12 211 CYS A C 1
ATOM 1645 O O . CYS A 1 211 ? 9.779 5.955 0.791 1.00 81.12 211 CYS A O 1
ATOM 1647 N N . SER A 1 212 ? 11.017 7.655 0.003 1.00 81.38 212 SER A N 1
ATOM 1648 C CA . SER A 1 212 ? 10.462 8.663 0.917 1.00 81.38 212 SER A CA 1
ATOM 1649 C C . SER A 1 212 ? 8.946 8.832 0.736 1.00 81.38 212 SER A C 1
ATOM 1651 O O . SER A 1 212 ? 8.196 8.818 1.711 1.00 81.38 212 SER A O 1
ATOM 1653 N N . HIS A 1 213 ? 8.475 8.896 -0.515 1.00 83.00 213 HIS A N 1
ATOM 1654 C CA . HIS A 1 213 ? 7.046 9.020 -0.829 1.00 83.00 213 HIS A CA 1
ATOM 1655 C C . HIS A 1 213 ? 6.240 7.749 -0.509 1.00 83.00 213 HIS A C 1
ATOM 1657 O O . HIS A 1 213 ? 5.105 7.816 -0.043 1.00 83.00 213 HIS A O 1
ATOM 1663 N N . PHE A 1 214 ? 6.829 6.566 -0.682 1.00 82.25 214 PHE A N 1
ATOM 1664 C CA . PHE A 1 214 ? 6.207 5.309 -0.263 1.00 82.25 214 PHE A CA 1
ATOM 1665 C C . PHE A 1 214 ? 6.042 5.237 1.266 1.00 82.25 214 PHE A C 1
ATOM 1667 O O . PHE A 1 214 ? 5.015 4.770 1.762 1.00 82.25 214 PHE A O 1
ATOM 1674 N N . ILE A 1 215 ? 7.009 5.767 2.025 1.00 83.38 215 ILE A N 1
ATOM 1675 C CA . ILE A 1 215 ? 6.926 5.875 3.488 1.00 83.38 215 ILE A CA 1
ATOM 1676 C C . ILE A 1 215 ? 5.818 6.852 3.913 1.00 83.38 215 ILE A C 1
ATOM 1678 O O . ILE A 1 215 ? 5.041 6.511 4.808 1.00 83.38 215 ILE A O 1
ATOM 1682 N N . THR A 1 216 ? 5.679 8.023 3.278 1.00 84.81 216 THR A N 1
ATOM 1683 C CA . THR A 1 216 ? 4.583 8.958 3.607 1.00 84.81 216 THR A CA 1
ATOM 1684 C C . THR A 1 216 ? 3.209 8.398 3.229 1.00 84.81 216 THR A C 1
ATOM 1686 O O . THR A 1 216 ? 2.259 8.582 3.988 1.00 84.81 216 THR A O 1
ATOM 1689 N N . LEU A 1 217 ? 3.096 7.637 2.134 1.00 83.25 217 LEU A N 1
ATOM 1690 C CA . LEU A 1 217 ? 1.868 6.921 1.760 1.00 83.25 217 LEU A CA 1
ATOM 1691 C C . LEU A 1 217 ? 1.496 5.859 2.811 1.00 83.25 217 LEU A C 1
ATOM 1693 O O . LEU A 1 217 ? 0.341 5.794 3.241 1.00 83.25 217 LEU A O 1
ATOM 1697 N N . ILE A 1 218 ? 2.467 5.079 3.303 1.00 84.56 218 ILE A N 1
ATOM 1698 C CA . ILE A 1 218 ? 2.252 4.145 4.422 1.00 84.56 218 ILE A CA 1
ATOM 1699 C C . ILE A 1 218 ? 1.795 4.894 5.680 1.00 84.56 218 ILE A C 1
ATOM 1701 O O . ILE A 1 218 ? 0.819 4.475 6.297 1.00 84.56 218 ILE A O 1
ATOM 1705 N N . GLN A 1 219 ? 2.443 6.005 6.043 1.00 88.31 219 GLN A N 1
ATOM 1706 C CA . GLN A 1 219 ? 2.073 6.816 7.213 1.00 88.31 219 GLN A CA 1
ATOM 1707 C C . GLN A 1 219 ? 0.660 7.409 7.091 1.00 88.31 219 GLN A C 1
ATOM 1709 O O . GLN A 1 219 ? -0.109 7.378 8.050 1.00 88.31 219 GLN A O 1
ATOM 1714 N N . ALA A 1 220 ? 0.273 7.894 5.909 1.00 84.25 220 ALA A N 1
ATOM 1715 C CA . ALA A 1 220 ? -1.087 8.361 5.649 1.00 84.25 220 ALA A CA 1
ATOM 1716 C C . ALA A 1 220 ? -2.111 7.220 5.789 1.00 84.25 220 ALA A C 1
ATOM 1718 O O . ALA A 1 220 ? -3.164 7.401 6.406 1.00 84.25 220 ALA A O 1
ATOM 1719 N N . ARG A 1 221 ? -1.785 6.020 5.286 1.00 87.56 221 ARG A N 1
ATOM 1720 C CA . ARG A 1 221 ? -2.645 4.832 5.389 1.00 87.56 221 ARG A CA 1
ATOM 1721 C C . ARG A 1 221 ? -2.763 4.303 6.820 1.00 87.56 221 ARG A C 1
ATOM 1723 O O . ARG A 1 221 ? -3.858 3.896 7.207 1.00 87.56 221 ARG A O 1
ATOM 1730 N N . THR A 1 222 ? -1.693 4.318 7.618 1.00 90.06 222 THR A N 1
ATOM 1731 C CA . THR A 1 222 ? -1.762 3.923 9.035 1.00 90.06 222 THR A CA 1
ATOM 1732 C C . THR A 1 222 ? -2.520 4.951 9.866 1.00 90.06 222 THR A C 1
ATOM 1734 O O . THR A 1 222 ? -3.363 4.542 10.657 1.00 90.06 222 THR A O 1
ATOM 1737 N N . LEU A 1 223 ? -2.331 6.256 9.633 1.00 92.25 223 LEU A N 1
ATOM 1738 C CA . LEU A 1 223 ? -3.140 7.311 10.260 1.00 92.25 223 LEU A CA 1
ATOM 1739 C C . LEU A 1 223 ? -4.627 7.195 9.891 1.00 92.25 223 LEU A C 1
ATOM 1741 O O . LEU A 1 223 ? -5.486 7.371 10.752 1.00 92.25 223 LEU A O 1
ATOM 1745 N N . HIS A 1 224 ? -4.955 6.860 8.640 1.00 90.50 224 HIS A N 1
ATOM 1746 C CA . HIS A 1 224 ? -6.337 6.592 8.232 1.00 90.50 224 HIS A CA 1
ATOM 1747 C C . HIS A 1 224 ? -6.923 5.382 8.978 1.00 90.50 224 HIS A C 1
ATOM 1749 O O . HIS A 1 224 ? -8.000 5.487 9.561 1.00 90.50 224 HIS A O 1
ATOM 1755 N N . LEU A 1 225 ? -6.207 4.252 9.023 1.00 88.12 225 LEU A N 1
ATOM 1756 C CA . LEU A 1 225 ? -6.638 3.071 9.784 1.00 88.12 225 LEU A CA 1
ATOM 1757 C C . LEU A 1 225 ? -6.785 3.367 11.283 1.00 88.12 225 LEU A C 1
ATOM 1759 O O . LEU A 1 225 ? -7.753 2.921 11.889 1.00 88.12 225 LEU A O 1
ATOM 1763 N N . GLN A 1 226 ? -5.874 4.147 11.869 1.00 91.44 226 GLN A N 1
ATOM 1764 C CA . GLN A 1 226 ? -5.956 4.578 13.265 1.00 91.44 226 GLN A CA 1
ATOM 1765 C C . GLN A 1 226 ? -7.207 5.418 13.524 1.00 91.44 226 GLN A C 1
ATOM 1767 O O . GLN A 1 226 ? -7.913 5.122 14.480 1.00 91.44 226 GLN A O 1
ATOM 1772 N N . ARG A 1 227 ? -7.541 6.388 12.658 1.00 90.69 227 ARG A N 1
ATOM 1773 C CA . ARG A 1 227 ? -8.785 7.172 12.782 1.00 90.69 227 ARG A CA 1
ATOM 1774 C C . ARG A 1 227 ? -10.035 6.302 12.662 1.00 90.69 227 ARG A C 1
ATOM 1776 O O . ARG A 1 227 ? -10.946 6.462 13.462 1.00 90.69 227 ARG A O 1
ATOM 1783 N N . VAL A 1 228 ? -10.070 5.362 11.713 1.00 89.62 228 VAL A N 1
ATOM 1784 C CA . VAL A 1 228 ? -11.204 4.431 11.558 1.00 89.62 228 VAL A CA 1
ATOM 1785 C C . VAL A 1 228 ? -11.358 3.542 12.795 1.00 89.62 228 VAL A C 1
ATOM 1787 O O . VAL A 1 228 ? -12.470 3.366 13.280 1.00 89.62 228 VAL A O 1
ATOM 1790 N N . VAL A 1 229 ? -10.267 3.007 13.351 1.00 89.88 229 VAL A N 1
ATOM 1791 C CA . VAL A 1 229 ? -10.324 2.217 14.594 1.00 89.88 229 VAL A CA 1
ATOM 1792 C C . VAL A 1 229 ? -10.741 3.087 15.785 1.00 89.88 229 VAL A C 1
ATOM 1794 O O . VAL A 1 229 ? -11.615 2.677 16.538 1.00 89.88 229 VAL A O 1
ATOM 1797 N N . GLN A 1 230 ? -10.188 4.295 15.926 1.00 88.06 230 GLN A N 1
ATOM 1798 C CA . GLN A 1 230 ? -10.532 5.230 17.004 1.00 88.06 230 GLN A CA 1
ATOM 1799 C C . GLN A 1 230 ? -12.002 5.657 16.963 1.00 88.06 230 GLN A C 1
ATOM 1801 O O . GLN A 1 230 ? -12.626 5.679 18.017 1.00 88.06 230 GLN A O 1
ATOM 1806 N N . ALA A 1 231 ? -12.563 5.925 15.778 1.00 85.94 231 ALA A N 1
ATOM 1807 C CA . ALA A 1 231 ? -13.985 6.229 15.613 1.00 85.94 231 ALA A CA 1
ATOM 1808 C C . ALA A 1 231 ? -14.864 5.064 16.102 1.00 85.94 231 ALA A C 1
ATOM 1810 O O . ALA A 1 231 ? -15.694 5.250 16.987 1.00 85.94 231 ALA A O 1
ATOM 1811 N N . ASN A 1 232 ? -14.588 3.841 15.624 1.00 81.00 232 ASN A N 1
ATOM 1812 C CA . ASN A 1 232 ? -15.294 2.638 16.076 1.00 81.00 232 ASN A CA 1
ATOM 1813 C C . ASN A 1 232 ? -15.169 2.422 17.598 1.00 81.00 232 ASN A C 1
ATOM 1815 O O . ASN A 1 232 ? -16.148 2.048 18.237 1.00 81.00 232 ASN A O 1
ATOM 1819 N N . THR A 1 233 ? -13.995 2.669 18.195 1.00 83.19 233 THR A N 1
ATOM 1820 C CA . THR A 1 233 ? -13.817 2.622 19.656 1.00 83.19 233 THR A CA 1
ATOM 1821 C C . THR A 1 233 ? -14.674 3.680 20.353 1.00 83.19 233 THR A C 1
ATOM 1823 O O . THR A 1 233 ? -15.424 3.331 21.256 1.00 83.19 233 THR A O 1
ATOM 1826 N N . SER A 1 234 ? -14.645 4.944 19.912 1.00 81.62 234 SER A N 1
ATOM 1827 C CA . SER A 1 234 ? -15.452 6.001 20.535 1.00 81.62 234 SER A CA 1
ATOM 1828 C C . SER A 1 234 ? -16.958 5.766 20.404 1.00 81.62 234 SER A C 1
ATOM 1830 O O . SER A 1 234 ? -17.699 6.098 21.326 1.00 81.62 234 SER A O 1
ATOM 1832 N N . ASP A 1 235 ? -17.420 5.154 19.313 1.00 83.12 235 ASP A N 1
ATOM 1833 C CA . ASP A 1 235 ? -18.828 4.787 19.147 1.00 83.12 235 ASP A CA 1
ATOM 1834 C C . ASP A 1 235 ? -19.215 3.640 20.096 1.00 83.12 235 ASP A C 1
ATOM 1836 O O . ASP A 1 235 ? -20.270 3.685 20.728 1.00 83.12 235 ASP A O 1
ATOM 1840 N N . ILE A 1 236 ? -18.336 2.644 20.268 1.00 81.12 236 ILE A N 1
ATOM 1841 C CA . ILE A 1 236 ? -18.502 1.539 21.228 1.00 81.12 236 ILE A CA 1
ATOM 1842 C C . ILE A 1 236 ? -18.507 2.038 22.682 1.00 81.12 236 ILE A C 1
ATOM 1844 O O . ILE A 1 236 ? -19.289 1.534 23.491 1.00 81.12 236 ILE A O 1
ATOM 1848 N N . ASP A 1 237 ? -17.665 3.013 23.021 1.00 84.88 237 ASP A N 1
ATOM 1849 C CA . ASP A 1 237 ? -17.570 3.577 24.371 1.00 84.88 237 ASP A CA 1
ATOM 1850 C C . ASP A 1 237 ? -18.795 4.451 24.693 1.00 84.88 237 ASP A C 1
ATOM 1852 O O . ASP A 1 237 ? -19.448 4.241 25.716 1.00 84.88 237 ASP A O 1
ATOM 1856 N N . ARG A 1 238 ? -19.223 5.330 23.774 1.00 85.75 238 ARG A N 1
ATOM 1857 C CA . ARG A 1 238 ? -20.457 6.133 23.931 1.00 85.75 238 ARG A CA 1
ATOM 1858 C C . ARG A 1 238 ? -21.699 5.256 24.107 1.00 85.75 238 ARG A C 1
ATOM 1860 O O . ARG A 1 238 ? -22.500 5.478 25.012 1.00 85.75 238 ARG A O 1
ATOM 1867 N N . VAL A 1 239 ? -21.810 4.194 23.308 1.00 86.69 239 VAL A N 1
ATOM 1868 C CA . VAL A 1 239 ? -22.891 3.192 23.378 1.00 86.69 239 VAL A CA 1
ATOM 1869 C C . VAL A 1 239 ? -22.788 2.281 24.622 1.00 86.69 239 VAL A C 1
ATOM 1871 O O . VAL A 1 239 ? -23.697 1.479 24.881 1.00 86.69 239 VAL A O 1
ATOM 1874 N N . GLN A 1 240 ? -21.712 2.372 25.410 1.00 89.81 240 GLN A N 1
ATOM 1875 C CA . GLN A 1 240 ? -21.623 1.803 26.760 1.00 89.81 240 GLN A CA 1
ATOM 1876 C C . GLN A 1 240 ? -22.029 2.824 27.830 1.00 89.81 240 GLN A C 1
ATOM 1878 O O . GLN A 1 240 ? -22.863 2.478 28.665 1.00 89.81 240 GLN A O 1
ATOM 1883 N N . ASP A 1 241 ? -21.548 4.067 27.773 1.00 90.38 241 ASP A N 1
ATOM 1884 C CA . ASP A 1 241 ? -21.911 5.127 28.730 1.00 90.38 241 ASP A CA 1
ATOM 1885 C C . ASP A 1 241 ? -23.423 5.429 28.732 1.00 90.38 241 ASP A C 1
ATOM 1887 O O . ASP A 1 241 ? -24.040 5.548 29.796 1.00 90.38 241 ASP A O 1
ATOM 1891 N N . GLU A 1 242 ? -24.068 5.440 27.561 1.00 91.81 242 GLU A N 1
ATOM 1892 C CA . GLU A 1 242 ? -25.534 5.552 27.430 1.00 91.81 242 GLU A CA 1
ATOM 1893 C C . GLU A 1 242 ? -26.279 4.401 28.135 1.00 91.81 242 GLU A C 1
ATOM 1895 O O . GLU A 1 242 ? -27.334 4.596 28.737 1.00 91.81 242 GLU A O 1
ATOM 1900 N N . LYS A 1 243 ? -25.720 3.184 28.123 1.00 92.44 243 LYS A N 1
ATOM 1901 C CA . LYS A 1 243 ? -26.316 2.022 28.810 1.00 92.44 243 LYS A CA 1
ATOM 1902 C C . LYS A 1 243 ? -26.022 2.018 30.302 1.00 92.44 243 LYS A C 1
ATOM 1904 O O . LYS A 1 243 ? -2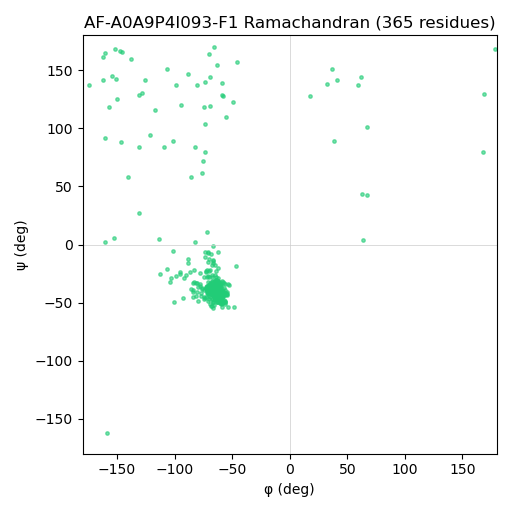6.849 1.545 31.076 1.00 92.44 243 LYS A O 1
ATOM 1909 N N . ILE A 1 244 ? -24.861 2.517 30.716 1.00 93.81 244 ILE A N 1
ATOM 1910 C CA . ILE A 1 244 ? -24.507 2.662 32.130 1.00 93.81 244 ILE A CA 1
ATOM 1911 C C . ILE A 1 244 ? -25.428 3.702 32.782 1.00 93.81 244 ILE A C 1
ATOM 1913 O O . ILE A 1 244 ? -25.944 3.445 33.866 1.00 93.81 244 ILE A O 1
ATOM 1917 N N . SER A 1 245 ? -25.723 4.805 32.091 1.00 92.56 245 SER A N 1
ATOM 1918 C CA . SER A 1 245 ? -26.653 5.841 32.563 1.00 92.56 245 SER A CA 1
ATOM 1919 C C . SER A 1 245 ? -28.136 5.415 32.526 1.00 92.56 245 SER A C 1
ATOM 1921 O O . SER A 1 245 ? -28.857 5.704 33.485 1.00 92.56 245 SER A O 1
ATOM 1923 N N . ASP A 1 246 ? -28.598 4.636 31.533 1.00 94.69 246 ASP A N 1
ATOM 1924 C CA . ASP A 1 246 ? -29.914 3.954 31.602 1.00 94.69 246 ASP A CA 1
ATOM 1925 C C . ASP A 1 246 ? -29.997 3.021 32.823 1.00 94.69 246 ASP A C 1
ATOM 1927 O O . ASP A 1 246 ? -30.969 3.045 33.578 1.00 94.69 246 ASP A O 1
ATOM 1931 N N . LEU A 1 247 ? -28.954 2.225 33.075 1.00 93.56 247 LEU A N 1
ATOM 1932 C CA . LEU A 1 247 ? -28.923 1.322 34.226 1.00 93.56 247 LEU A CA 1
ATOM 1933 C C . LEU A 1 247 ? -28.868 2.070 35.566 1.00 93.56 247 LEU A C 1
ATOM 1935 O O . LEU A 1 247 ? -29.503 1.613 36.514 1.00 93.56 247 LEU A O 1
ATOM 1939 N N . GLN A 1 248 ? -28.169 3.205 35.654 1.00 94.69 248 GLN A N 1
ATOM 1940 C CA . GLN A 1 248 ? -28.134 4.057 36.850 1.00 94.69 248 GLN A CA 1
ATOM 1941 C C . GLN A 1 248 ? -29.498 4.694 37.131 1.00 94.69 248 GLN A C 1
ATOM 1943 O O . GLN A 1 248 ? -30.054 4.474 38.202 1.00 94.69 248 GLN A O 1
ATOM 1948 N N . THR A 1 249 ? -30.086 5.395 36.159 1.00 95.50 249 THR A N 1
ATOM 1949 C CA . THR A 1 249 ? -31.400 6.050 36.326 1.00 95.50 249 THR A CA 1
ATOM 1950 C C . THR A 1 249 ? -32.516 5.051 36.640 1.00 95.50 249 THR A C 1
ATOM 1952 O O . THR A 1 249 ? -33.404 5.328 37.447 1.00 95.50 249 THR A O 1
ATOM 1955 N N . ARG A 1 250 ? -32.460 3.838 36.078 1.00 93.44 250 ARG A N 1
ATOM 1956 C CA . ARG A 1 250 ? -33.397 2.754 36.418 1.00 93.44 250 ARG A CA 1
ATOM 1957 C C . ARG A 1 250 ? -33.123 2.126 37.783 1.00 93.44 250 ARG A C 1
ATOM 1959 O O . ARG A 1 250 ? -34.066 1.640 38.405 1.00 93.44 250 ARG A O 1
ATOM 1966 N N . LEU A 1 251 ? -31.877 2.134 38.260 1.00 94.00 251 LEU A N 1
ATOM 1967 C CA . LEU A 1 251 ? -31.540 1.707 39.619 1.00 94.00 251 LEU A CA 1
ATOM 1968 C C . LEU A 1 251 ? -32.076 2.719 40.639 1.00 94.00 251 LEU A C 1
ATOM 1970 O O . LEU A 1 251 ? -32.792 2.304 41.550 1.00 94.00 251 LEU A O 1
ATOM 1974 N N . GLU A 1 252 ? -31.859 4.018 40.415 1.00 94.69 252 GLU A N 1
ATOM 1975 C CA . GLU A 1 252 ? -32.465 5.116 41.186 1.00 94.69 252 GLU A CA 1
ATOM 1976 C C . GLU A 1 252 ? -34.000 5.017 41.195 1.00 94.69 252 GLU A C 1
ATOM 1978 O O . GLU A 1 252 ? -34.626 5.131 42.251 1.00 94.69 252 GLU A O 1
ATOM 1983 N N . GLU A 1 253 ? -34.634 4.709 40.054 1.00 93.06 253 GLU A N 1
ATOM 1984 C CA . GLU A 1 253 ? -36.086 4.499 40.007 1.00 93.06 253 GLU A CA 1
ATOM 1985 C C . GLU A 1 253 ? -36.525 3.295 40.859 1.00 93.06 253 GLU A C 1
ATOM 1987 O O . GLU A 1 253 ? -37.555 3.352 41.536 1.00 93.06 253 GLU A O 1
ATOM 1992 N N . THR A 1 254 ? -35.757 2.197 40.864 1.00 91.00 254 THR A N 1
ATOM 1993 C CA . THR A 1 254 ? -36.053 1.053 41.741 1.00 91.00 254 THR A CA 1
ATOM 1994 C C .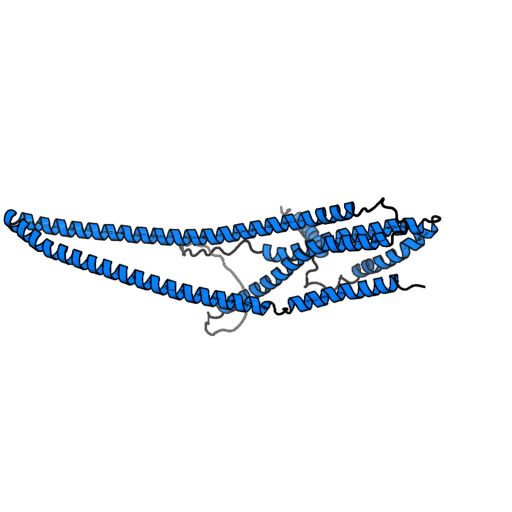 THR A 1 254 ? -35.806 1.352 43.216 1.00 91.00 254 THR A C 1
ATOM 1996 O O . THR A 1 254 ? -36.593 0.895 44.043 1.00 91.00 254 THR A O 1
ATOM 1999 N N . GLU A 1 255 ? -34.794 2.147 43.554 1.00 91.19 255 GLU A N 1
ATOM 2000 C CA . GLU A 1 255 ? -34.494 2.566 44.925 1.00 91.19 255 GLU A CA 1
ATOM 2001 C C . GLU A 1 255 ? -35.599 3.482 45.467 1.00 91.19 255 GLU A C 1
ATOM 2003 O O . GLU A 1 255 ? -36.217 3.156 46.480 1.00 91.19 255 GLU A O 1
ATOM 2008 N N . ALA A 1 256 ? -35.993 4.517 44.718 1.00 89.25 256 ALA A N 1
ATOM 2009 C CA . ALA A 1 256 ? -37.118 5.387 45.068 1.00 89.25 256 ALA A CA 1
ATOM 2010 C C . ALA A 1 256 ? -38.456 4.620 45.173 1.00 89.25 256 ALA A C 1
ATOM 2012 O O . ALA A 1 256 ? -39.296 4.916 46.030 1.00 89.25 256 ALA A O 1
ATOM 2013 N N . ARG A 1 257 ? -38.676 3.593 44.335 1.00 89.94 257 ARG A N 1
ATOM 2014 C CA . ARG A 1 257 ? -39.824 2.673 44.474 1.00 89.94 257 ARG A CA 1
ATOM 2015 C C . ARG A 1 257 ? -39.737 1.847 45.765 1.00 89.94 257 ARG A C 1
ATOM 2017 O O . ARG A 1 257 ? -40.764 1.676 46.422 1.00 89.94 257 ARG A O 1
ATOM 2024 N N . ILE A 1 258 ? -38.553 1.365 46.146 1.00 89.44 258 ILE A N 1
ATOM 2025 C CA . ILE A 1 258 ? -38.321 0.612 47.388 1.00 89.44 258 ILE A CA 1
ATOM 2026 C C . ILE A 1 258 ? -38.554 1.509 48.610 1.00 89.44 258 ILE A C 1
ATOM 2028 O O . ILE A 1 258 ? -39.396 1.160 49.440 1.00 89.44 258 ILE A O 1
ATOM 2032 N N . GLU A 1 259 ? -37.931 2.688 48.691 1.00 86.94 259 GLU A N 1
ATOM 2033 C CA . GLU A 1 259 ? -38.147 3.667 49.771 1.00 86.94 259 GLU A CA 1
ATOM 2034 C C . GLU A 1 259 ? -39.630 4.024 49.931 1.00 86.94 259 GLU A C 1
ATOM 2036 O O . GLU A 1 259 ? -40.166 4.047 51.043 1.00 86.94 259 GLU A O 1
ATOM 2041 N N . LYS A 1 260 ? -40.340 4.221 48.814 1.00 83.62 260 LYS A N 1
ATOM 2042 C CA . LYS A 1 260 ? -41.784 4.483 48.810 1.00 83.62 260 LYS A CA 1
ATOM 2043 C C . LYS A 1 260 ? -42.610 3.301 49.330 1.00 83.62 260 LYS A C 1
ATOM 2045 O O . LYS A 1 260 ? -43.656 3.522 49.935 1.00 83.62 260 LYS A O 1
ATOM 2050 N N . THR A 1 261 ? -42.165 2.056 49.140 1.00 81.06 261 THR A N 1
ATOM 2051 C CA . THR A 1 261 ? -42.819 0.885 49.759 1.00 81.06 261 THR A CA 1
ATOM 2052 C C . THR A 1 261 ? -42.468 0.704 51.235 1.00 81.06 261 THR A C 1
ATOM 2054 O O . THR A 1 261 ? -43.343 0.301 52.000 1.00 81.06 261 THR A O 1
ATOM 2057 N N . ILE A 1 262 ? -41.246 1.049 51.655 1.00 80.56 262 ILE A N 1
ATOM 2058 C CA . ILE A 1 262 ? -40.811 1.000 53.061 1.00 80.56 262 ILE A CA 1
ATOM 2059 C C . ILE A 1 262 ? -41.562 2.057 53.878 1.00 80.56 262 ILE A C 1
ATOM 2061 O O . ILE A 1 262 ? -42.257 1.713 54.829 1.00 80.56 262 ILE A O 1
ATOM 2065 N N . SER A 1 263 ? -41.540 3.319 53.447 1.00 79.25 263 SER A N 1
ATOM 2066 C CA . SER A 1 263 ? -42.275 4.414 54.100 1.00 79.25 263 SER A CA 1
ATOM 2067 C C . SER A 1 263 ? -43.798 4.193 54.111 1.00 79.25 263 SER A C 1
ATOM 2069 O O . SER A 1 263 ? -44.469 4.530 55.087 1.00 79.25 263 SER A O 1
ATOM 2071 N N . ALA A 1 264 ? -44.367 3.551 53.081 1.00 75.12 264 ALA A N 1
ATOM 2072 C CA . ALA A 1 264 ? -45.775 3.135 53.079 1.00 75.12 264 ALA A CA 1
ATOM 2073 C C . ALA A 1 264 ? -46.081 1.953 54.026 1.00 75.12 264 ALA A C 1
ATOM 2075 O O . ALA A 1 264 ? -47.238 1.780 54.423 1.00 75.12 264 ALA A O 1
ATOM 2076 N N . ALA A 1 265 ? -45.081 1.147 54.399 1.00 68.81 265 ALA A N 1
ATOM 2077 C CA . ALA A 1 265 ? -45.203 0.147 55.455 1.00 68.81 265 ALA A CA 1
ATOM 2078 C C . ALA A 1 265 ? -45.083 0.798 56.843 1.00 68.81 265 ALA A C 1
ATOM 2080 O O . ALA A 1 265 ? -45.974 0.613 57.666 1.00 68.81 265 ALA A O 1
ATOM 2081 N N . GLU A 1 266 ? -44.076 1.641 57.082 1.00 64.50 266 GLU A N 1
ATOM 2082 C CA . GLU A 1 266 ? -43.908 2.380 58.347 1.00 64.50 266 GLU A CA 1
ATOM 2083 C C . GLU A 1 266 ? -45.114 3.286 58.656 1.00 64.50 266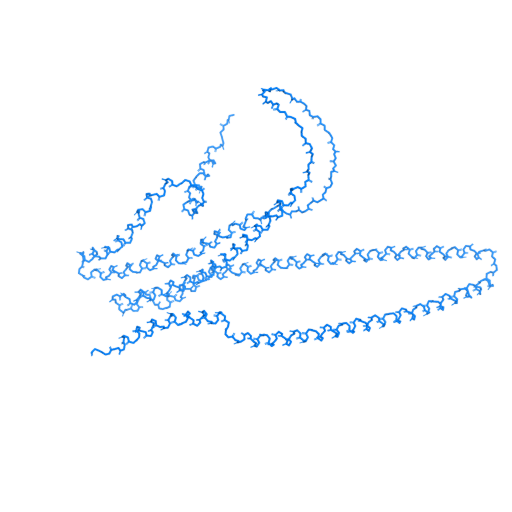 GLU A C 1
ATOM 2085 O O . GLU A 1 266 ? -45.599 3.340 59.786 1.00 64.50 266 GLU A O 1
ATOM 2090 N N . SER A 1 267 ? -45.700 3.927 57.639 1.00 61.94 267 SER A N 1
ATOM 2091 C CA . SER A 1 267 ? -46.933 4.713 57.790 1.00 61.94 267 SER A CA 1
ATOM 2092 C C . SER A 1 267 ? -48.147 3.877 58.240 1.00 61.94 267 SER A C 1
ATOM 2094 O O . SER A 1 267 ? -49.102 4.437 58.787 1.00 61.94 267 SER A O 1
ATOM 2096 N N . ARG A 1 268 ? -48.119 2.546 58.066 1.00 58.47 268 ARG A N 1
ATOM 2097 C CA . ARG A 1 268 ? -49.112 1.624 58.645 1.00 58.47 268 ARG A CA 1
ATOM 2098 C C . ARG A 1 268 ? -48.769 1.241 60.086 1.00 58.47 268 ARG A C 1
ATOM 2100 O O . ARG A 1 268 ? -49.672 1.274 60.921 1.00 58.47 268 ARG A O 1
ATOM 2107 N N . THR A 1 269 ? -47.496 0.987 60.405 1.00 54.88 269 THR A N 1
ATOM 2108 C CA . THR A 1 269 ? -47.091 0.522 61.749 1.00 54.88 269 THR A CA 1
ATOM 2109 C C . THR A 1 269 ? -47.279 1.559 62.859 1.00 54.88 269 THR A C 1
ATOM 2111 O O . THR A 1 269 ? -47.318 1.224 64.041 1.00 54.88 269 THR A O 1
ATOM 2114 N N . VAL A 1 270 ? -47.434 2.839 62.508 1.00 54.25 270 VAL A N 1
ATOM 2115 C CA . VAL A 1 270 ? -47.721 3.927 63.463 1.00 54.25 270 VAL A CA 1
ATOM 2116 C C . VAL A 1 270 ? -49.127 3.823 64.094 1.00 54.25 270 VAL A C 1
ATOM 2118 O O . VAL A 1 270 ? -49.421 4.573 65.025 1.00 54.25 270 VAL A O 1
ATOM 2121 N N . LYS A 1 271 ? -50.008 2.911 63.641 1.00 54.72 271 LYS A N 1
ATOM 2122 C CA . LYS A 1 271 ? -51.394 2.820 64.145 1.00 54.72 271 LYS A CA 1
ATOM 2123 C C . LYS A 1 271 ? -51.740 1.649 65.070 1.00 54.72 271 LYS A C 1
ATOM 2125 O O . LYS A 1 271 ? -52.681 1.832 65.835 1.00 54.72 271 LYS A O 1
ATOM 2130 N N . ASP A 1 272 ? -51.005 0.532 65.092 1.00 50.44 272 ASP A N 1
ATOM 2131 C CA . ASP A 1 272 ? -51.330 -0.602 65.980 1.00 50.44 272 ASP A CA 1
ATOM 2132 C C . ASP A 1 272 ? -50.107 -1.432 66.438 1.00 50.44 272 ASP A C 1
ATOM 2134 O O . ASP A 1 272 ? -49.386 -2.020 65.643 1.00 50.44 272 ASP A O 1
ATOM 2138 N N . GLY A 1 273 ? -49.934 -1.594 67.757 1.00 54.94 273 GLY A N 1
ATOM 2139 C CA . GLY A 1 273 ? -49.357 -2.824 68.334 1.00 54.94 273 GLY A CA 1
ATOM 2140 C C . GLY A 1 273 ? -47.911 -3.230 67.978 1.00 54.94 273 GLY A C 1
ATOM 2141 O O . GLY A 1 273 ? -47.652 -4.424 67.802 1.00 54.94 273 GLY A O 1
ATOM 2142 N N . ALA A 1 274 ? -46.958 -2.290 67.963 1.00 57.59 274 ALA A N 1
ATOM 2143 C CA . ALA A 1 274 ? -45.570 -2.452 67.482 1.00 57.59 274 ALA A CA 1
ATOM 2144 C C . ALA A 1 274 ? -44.752 -3.696 67.938 1.00 57.59 274 ALA A C 1
ATOM 2146 O O . ALA A 1 274 ? -43.757 -4.030 67.299 1.00 57.59 274 ALA A O 1
ATOM 2147 N N . ALA A 1 275 ? -45.123 -4.411 69.007 1.00 57.53 275 ALA A N 1
ATOM 2148 C CA . ALA A 1 275 ? -44.442 -5.652 69.410 1.00 57.53 275 ALA A CA 1
ATOM 2149 C C . ALA A 1 275 ? -44.892 -6.887 68.601 1.00 57.53 275 ALA A C 1
ATOM 2151 O O . ALA A 1 275 ? -44.063 -7.715 68.220 1.00 57.53 275 ALA A O 1
ATOM 2152 N N . ALA A 1 276 ? -46.194 -7.008 68.322 1.00 59.16 276 ALA A N 1
ATOM 2153 C CA . ALA A 1 276 ? -46.750 -8.116 67.544 1.00 59.16 276 ALA A CA 1
ATOM 2154 C C . ALA A 1 276 ? -46.545 -7.893 66.039 1.00 59.16 276 ALA A C 1
ATOM 2156 O O . ALA A 1 276 ? -46.235 -8.830 65.300 1.00 59.16 276 ALA A O 1
ATOM 2157 N N . GLU A 1 277 ? -46.651 -6.643 65.582 1.00 57.06 277 GLU A N 1
ATOM 2158 C CA . GLU A 1 277 ? -46.506 -6.328 64.162 1.00 57.06 277 GLU A CA 1
ATOM 2159 C C . GLU A 1 277 ? -45.064 -6.509 63.665 1.00 57.06 277 GLU A C 1
ATOM 2161 O O . GLU A 1 277 ? -44.866 -7.028 62.574 1.00 57.06 277 GLU A O 1
ATOM 2166 N N . VAL A 1 278 ? -44.032 -6.239 64.476 1.00 61.03 278 VAL A N 1
ATOM 2167 C CA . VAL A 1 278 ? -42.636 -6.555 64.101 1.00 61.03 278 VAL A CA 1
ATOM 2168 C C . VAL A 1 278 ? -42.414 -8.067 63.922 1.00 61.03 278 VAL A C 1
ATOM 2170 O O . VAL A 1 278 ? -41.615 -8.476 63.074 1.00 61.03 278 VAL A O 1
ATOM 2173 N N . GLN A 1 279 ? -43.147 -8.925 64.644 1.00 64.25 279 GLN A N 1
ATOM 2174 C CA . GLN A 1 279 ? -43.170 -10.364 64.354 1.00 64.25 279 GLN A CA 1
ATOM 2175 C C . GLN A 1 279 ? -43.934 -10.676 63.059 1.00 64.25 279 GLN A C 1
ATOM 2177 O O . GLN A 1 279 ? -43.428 -11.456 62.253 1.00 64.25 279 GLN A O 1
ATOM 2182 N N . ALA A 1 280 ? -45.079 -10.039 62.797 1.00 64.94 280 ALA A N 1
ATOM 2183 C CA . ALA A 1 280 ? -45.808 -10.191 61.531 1.00 64.94 280 ALA A CA 1
ATOM 2184 C C . ALA A 1 280 ? -44.979 -9.736 60.310 1.00 64.94 280 ALA A C 1
ATOM 2186 O O . ALA A 1 280 ? -44.947 -10.421 59.288 1.00 64.94 280 ALA A O 1
ATOM 2187 N N . ILE A 1 281 ? -44.228 -8.639 60.435 1.00 68.56 281 ILE A N 1
ATOM 2188 C CA . ILE A 1 281 ? -43.326 -8.109 59.406 1.00 68.56 281 ILE A CA 1
ATOM 2189 C C . ILE A 1 281 ? -42.175 -9.085 59.156 1.00 68.56 281 ILE A C 1
ATOM 2191 O O . ILE A 1 281 ? -41.929 -9.431 58.001 1.00 68.56 281 ILE A O 1
ATOM 2195 N N . ARG A 1 282 ? -41.539 -9.632 60.204 1.00 70.25 282 ARG A N 1
ATOM 2196 C CA . ARG A 1 282 ? -40.541 -10.710 60.055 1.00 70.25 282 ARG A CA 1
ATOM 2197 C C . ARG A 1 282 ? -41.129 -11.939 59.356 1.00 70.25 282 ARG A C 1
ATOM 2199 O O . ARG A 1 282 ? -40.519 -12.436 58.415 1.00 70.25 282 ARG A O 1
ATOM 2206 N N . LEU A 1 283 ? -42.334 -12.369 59.735 1.00 73.44 283 LEU A N 1
ATOM 2207 C CA . LEU A 1 283 ? -43.048 -13.478 59.086 1.00 73.44 283 LEU A CA 1
ATOM 2208 C C . LEU A 1 283 ? -43.439 -13.180 57.625 1.00 73.44 283 LEU A C 1
ATOM 2210 O O . LEU A 1 283 ? -43.538 -14.113 56.835 1.00 73.44 283 LEU A O 1
ATOM 2214 N N . SER A 1 284 ? -43.613 -11.910 57.241 1.00 73.75 284 SER A N 1
ATOM 2215 C CA . SER A 1 284 ? -43.881 -11.490 55.854 1.00 73.75 284 SER A CA 1
ATOM 2216 C C . SER A 1 284 ? -42.616 -11.274 55.007 1.00 73.75 284 SER A C 1
ATOM 2218 O O . SER A 1 284 ? -42.664 -11.401 53.783 1.00 73.75 284 SER A O 1
ATOM 2220 N N . LEU A 1 285 ? -41.472 -11.000 55.644 1.00 75.94 285 LEU A N 1
ATOM 2221 C CA . LEU A 1 285 ? -40.150 -10.922 55.012 1.00 75.94 285 LEU A CA 1
ATOM 2222 C C . LEU A 1 285 ? -39.523 -12.311 54.826 1.00 75.94 285 LEU A C 1
ATOM 2224 O O . LEU A 1 285 ? -38.854 -12.540 53.822 1.00 75.94 285 LEU A O 1
ATOM 2228 N N . GLN A 1 286 ? -39.784 -13.261 55.730 1.00 82.38 286 GLN A N 1
ATOM 2229 C CA . GLN A 1 286 ? -39.329 -14.654 55.627 1.00 82.38 286 GLN A CA 1
ATOM 2230 C C . GLN A 1 286 ? -39.605 -15.285 54.236 1.00 82.38 286 GLN A C 1
ATOM 2232 O O . GLN A 1 286 ? -38.647 -15.720 53.593 1.00 82.38 286 GLN A O 1
ATOM 2237 N N . PRO A 1 287 ? -40.844 -15.274 53.687 1.00 85.75 287 PRO A N 1
ATOM 2238 C CA . PRO A 1 287 ? -41.117 -15.820 52.356 1.00 85.75 287 PRO A CA 1
ATOM 2239 C C . PRO A 1 287 ? -40.511 -14.988 51.218 1.00 85.75 287 PRO A C 1
ATOM 2241 O O . PRO A 1 287 ? -40.298 -15.529 50.136 1.00 85.75 287 PRO A O 1
ATOM 2244 N N . GLN A 1 288 ? -40.214 -13.701 51.432 1.00 83.75 288 GLN A N 1
ATOM 2245 C CA . GLN A 1 288 ? -39.517 -12.868 50.444 1.00 83.75 288 GLN A CA 1
ATOM 2246 C C . GLN A 1 288 ? -38.027 -13.224 50.380 1.00 83.75 288 GLN A C 1
ATOM 2248 O O . GLN A 1 288 ? -37.478 -13.338 49.288 1.00 83.75 288 GLN A O 1
ATOM 2253 N N . LEU A 1 289 ? -37.393 -13.496 51.525 1.00 84.00 289 LEU A N 1
ATOM 2254 C CA . LEU A 1 289 ? -36.024 -14.011 51.598 1.00 84.00 289 LEU A CA 1
ATOM 2255 C C . LEU A 1 289 ? -35.915 -15.421 51.002 1.00 84.00 289 LEU A C 1
ATOM 2257 O O . LEU A 1 289 ? -34.986 -15.682 50.239 1.00 84.00 289 LEU A O 1
ATOM 2261 N N . ASP A 1 290 ? -36.879 -16.309 51.257 1.00 87.69 290 ASP A N 1
ATOM 2262 C CA . ASP A 1 290 ? -36.927 -17.630 50.613 1.00 87.69 290 ASP A CA 1
ATOM 2263 C C . ASP A 1 290 ? -37.206 -17.532 49.104 1.00 87.69 290 ASP A C 1
ATOM 2265 O O . ASP A 1 290 ? -36.600 -18.260 48.311 1.00 87.69 290 ASP A O 1
ATOM 2269 N N . ALA A 1 291 ? -38.069 -16.607 48.671 1.00 89.81 291 ALA A N 1
ATOM 2270 C CA . ALA A 1 291 ? -38.287 -16.322 47.255 1.00 89.81 291 ALA A CA 1
ATOM 2271 C C . ALA A 1 291 ? -37.023 -15.763 46.585 1.00 89.81 291 ALA A C 1
ATOM 2273 O O . ALA A 1 291 ? -36.694 -16.200 45.481 1.00 89.81 291 ALA A O 1
ATOM 2274 N N . LEU A 1 292 ? -36.283 -14.874 47.256 1.00 88.81 292 LEU A N 1
ATOM 2275 C CA . LEU A 1 292 ? -35.013 -14.323 46.783 1.00 88.81 292 LEU A CA 1
ATOM 2276 C C . LEU A 1 292 ? -33.929 -15.404 46.715 1.00 88.81 292 LEU A C 1
ATOM 2278 O O . LEU A 1 292 ? -33.310 -15.561 45.672 1.00 88.81 292 LEU A O 1
ATOM 2282 N N . ASN A 1 293 ? -33.758 -16.226 47.751 1.00 90.88 293 ASN A N 1
ATOM 2283 C CA . ASN A 1 293 ? -32.837 -17.373 47.760 1.00 90.88 293 ASN A CA 1
ATOM 2284 C C . ASN A 1 293 ? -33.174 -18.353 46.616 1.00 90.88 293 ASN A C 1
ATOM 2286 O O . ASN A 1 293 ? -32.301 -18.808 45.876 1.00 90.88 293 ASN A O 1
ATOM 2290 N N . ARG A 1 294 ? -34.467 -18.605 46.375 1.00 93.19 294 ARG A N 1
ATOM 2291 C CA . ARG A 1 294 ? -34.952 -19.412 45.244 1.00 93.19 294 ARG A CA 1
ATOM 2292 C C . ARG A 1 294 ? -34.778 -18.722 43.883 1.00 93.19 294 ARG A C 1
ATOM 2294 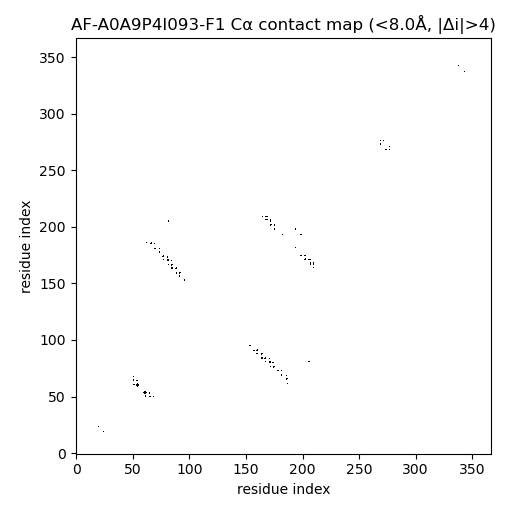O O . ARG A 1 294 ? -34.643 -19.427 42.883 1.00 93.19 294 ARG A O 1
ATOM 2301 N N . ALA A 1 295 ? -34.786 -17.392 43.816 1.00 92.62 295 ALA A N 1
ATOM 2302 C CA . ALA A 1 295 ? -34.526 -16.616 42.603 1.00 92.62 295 ALA A CA 1
ATOM 2303 C C . ALA A 1 295 ? -33.026 -16.565 42.279 1.00 92.62 295 ALA A C 1
ATOM 2305 O O . ALA A 1 295 ? -32.656 -16.848 41.143 1.00 92.62 295 ALA A O 1
ATOM 2306 N N . VAL A 1 296 ? -32.169 -16.330 43.276 1.00 91.62 296 VAL A N 1
ATOM 2307 C CA . VAL A 1 296 ? -30.704 -16.413 43.185 1.00 91.62 296 VAL A CA 1
ATOM 2308 C C . VAL A 1 296 ? -30.296 -17.801 42.699 1.00 91.62 296 VAL A C 1
ATOM 2310 O O . VAL A 1 296 ? -29.682 -17.893 41.645 1.00 91.62 296 VAL A O 1
ATOM 2313 N N . ARG A 1 297 ? -30.788 -18.889 43.307 1.00 93.19 297 ARG A N 1
ATOM 2314 C CA . ARG A 1 297 ? -30.541 -20.264 42.814 1.00 93.19 297 ARG A CA 1
ATOM 2315 C C . ARG A 1 297 ? -31.018 -20.516 41.380 1.00 93.19 297 ARG A C 1
ATOM 2317 O O . ARG A 1 297 ? -30.431 -21.328 40.664 1.00 93.19 297 ARG A O 1
ATOM 2324 N N . ARG A 1 298 ? -32.089 -19.848 40.925 1.00 92.25 298 ARG A N 1
ATOM 2325 C CA . ARG A 1 298 ? -32.509 -19.891 39.509 1.00 92.25 298 ARG A CA 1
ATOM 2326 C C . ARG A 1 298 ? -31.562 -19.089 38.618 1.00 92.25 298 ARG A C 1
ATOM 2328 O O . ARG A 1 298 ? -31.302 -19.543 37.509 1.00 92.25 298 ARG A O 1
ATOM 2335 N N . TYR A 1 299 ? -31.053 -17.948 39.075 1.00 93.19 299 TYR A N 1
ATOM 2336 C CA . TYR A 1 299 ? -30.079 -17.129 38.352 1.00 93.19 299 TYR A CA 1
ATOM 2337 C C . TYR A 1 299 ? -28.703 -17.795 38.282 1.00 93.19 299 TYR A C 1
ATOM 2339 O O . TYR A 1 299 ? -28.159 -17.878 37.192 1.00 93.19 299 TYR A O 1
ATOM 2347 N N . GLU A 1 300 ? -28.194 -18.375 39.367 1.00 95.31 300 GLU A N 1
ATOM 2348 C CA . GLU A 1 300 ? -26.982 -19.207 39.394 1.00 95.31 300 GLU A CA 1
ATOM 2349 C C . GLU A 1 300 ? -27.104 -20.388 38.420 1.00 95.31 300 GLU A C 1
ATOM 2351 O O . GLU A 1 300 ? -26.222 -20.618 37.588 1.00 95.31 300 GLU A O 1
ATOM 2356 N N . LYS A 1 301 ? -28.239 -21.105 38.448 1.00 96.00 301 LYS A N 1
ATOM 2357 C CA . LYS A 1 301 ? -28.519 -22.196 37.500 1.00 96.00 301 LYS A CA 1
ATOM 2358 C C . LYS A 1 301 ? -28.657 -21.701 36.053 1.00 96.00 301 LYS A C 1
ATOM 2360 O O . LYS A 1 301 ? -28.228 -22.383 35.123 1.00 96.00 301 LYS A O 1
ATOM 2365 N N . ARG A 1 302 ? -29.252 -20.527 35.831 1.00 93.75 302 ARG A N 1
ATOM 2366 C CA . ARG A 1 302 ? -29.374 -19.925 34.494 1.00 93.75 302 ARG A CA 1
ATOM 2367 C C . ARG A 1 302 ? -28.010 -19.478 33.969 1.00 93.75 302 ARG A C 1
ATOM 2369 O O . ARG A 1 302 ? -27.671 -19.807 32.843 1.00 93.75 302 ARG A O 1
ATOM 2376 N N . HIS A 1 303 ? -27.208 -18.822 34.798 1.00 95.06 303 HIS A N 1
ATOM 2377 C CA . HIS A 1 303 ? -25.858 -18.382 34.473 1.00 95.06 303 HIS A CA 1
ATOM 2378 C C . HIS A 1 303 ? -24.960 -19.575 34.136 1.00 95.06 303 HIS A C 1
ATOM 2380 O O . HIS A 1 303 ? -24.384 -19.608 33.058 1.00 95.06 303 HIS A O 1
ATOM 2386 N N . THR A 1 304 ? -24.924 -20.607 34.984 1.00 95.31 304 THR A N 1
ATOM 2387 C CA . THR A 1 304 ? -24.150 -21.835 34.711 1.00 95.31 304 THR A CA 1
ATOM 2388 C C . THR A 1 304 ? -24.627 -22.587 33.466 1.00 95.31 304 THR A C 1
ATOM 2390 O O . THR A 1 304 ? -23.804 -23.095 32.713 1.00 95.31 304 THR A O 1
ATOM 2393 N N . THR A 1 305 ? -25.933 -22.627 33.172 1.00 94.75 305 THR A N 1
ATOM 2394 C CA . THR A 1 305 ? -26.406 -23.192 31.890 1.00 94.75 305 THR A CA 1
ATOM 2395 C C . THR A 1 305 ? -26.069 -22.311 30.685 1.00 94.75 305 THR A C 1
ATOM 2397 O O . THR A 1 305 ? -25.793 -22.852 29.617 1.00 94.75 305 THR A O 1
ATOM 2400 N N . GLN A 1 306 ? -26.025 -20.984 30.836 1.00 95.31 306 GLN A N 1
ATOM 2401 C CA . GLN A 1 306 ? -25.587 -20.068 29.780 1.00 95.31 306 GLN A CA 1
ATOM 2402 C C . GLN A 1 306 ? -24.078 -20.156 29.527 1.00 95.31 306 GLN A C 1
ATOM 2404 O O . GLN A 1 306 ? -23.696 -20.241 28.363 1.00 95.31 306 GLN A O 1
ATOM 2409 N N . THR A 1 307 ? -23.233 -20.223 30.562 1.00 96.06 307 THR A N 1
ATOM 2410 C CA . THR A 1 307 ? -21.780 -20.388 30.384 1.00 96.06 307 THR A CA 1
ATOM 2411 C C . THR A 1 307 ? -21.447 -21.726 29.729 1.00 96.06 307 THR A C 1
ATOM 2413 O O . THR A 1 307 ? -20.662 -21.753 28.789 1.00 96.06 307 THR A O 1
ATOM 2416 N N . ILE A 1 308 ? -22.112 -22.821 30.119 1.00 96.69 308 ILE A N 1
ATOM 2417 C CA . ILE A 1 308 ? -21.973 -24.126 29.444 1.00 96.69 308 ILE A CA 1
ATOM 2418 C C . ILE A 1 308 ? -22.417 -24.046 27.968 1.00 96.69 308 ILE A C 1
ATOM 2420 O O . ILE A 1 308 ? -21.782 -24.646 27.103 1.00 96.69 308 ILE A O 1
ATOM 2424 N N . GLN A 1 309 ? -23.471 -23.286 27.645 1.00 97.12 309 GLN A N 1
ATOM 2425 C CA . GLN A 1 309 ? -23.909 -23.088 26.256 1.00 97.12 309 GLN A CA 1
ATOM 2426 C C . GLN A 1 309 ? -22.952 -22.217 25.429 1.00 97.12 309 GLN A C 1
ATOM 2428 O O . GLN A 1 309 ? -22.783 -22.485 24.238 1.00 97.12 309 GLN A O 1
ATOM 2433 N N . THR A 1 310 ? -22.327 -21.189 26.012 1.00 97.38 310 THR A N 1
ATOM 2434 C CA . THR A 1 310 ? -21.306 -20.393 25.311 1.00 97.38 310 THR A CA 1
ATOM 2435 C C . THR A 1 310 ? -20.019 -21.184 25.124 1.00 97.38 310 THR A C 1
ATOM 2437 O O . THR A 1 310 ? -19.476 -21.176 24.026 1.00 97.38 310 THR A O 1
ATOM 2440 N N . GLU A 1 311 ? -19.591 -21.935 26.139 1.00 97.50 311 GLU A N 1
ATOM 2441 C CA . GLU A 1 311 ? -18.422 -22.820 26.097 1.00 97.50 311 GLU A CA 1
ATOM 2442 C C . GLU A 1 311 ? -18.563 -23.865 24.976 1.00 97.50 311 GLU A C 1
ATOM 2444 O O . GLU A 1 311 ? -17.706 -23.972 24.102 1.00 97.50 311 GLU A O 1
ATOM 2449 N N . ALA A 1 312 ? -19.708 -24.555 24.908 1.00 97.06 312 ALA A N 1
ATOM 2450 C CA . ALA A 1 312 ? -19.990 -25.527 23.849 1.00 97.06 312 ALA A CA 1
ATOM 2451 C C . ALA A 1 312 ? -20.014 -24.901 22.438 1.00 97.06 312 ALA A C 1
ATOM 2453 O O . ALA A 1 312 ? -19.577 -25.531 21.474 1.00 97.06 312 ALA A O 1
ATOM 2454 N N . ARG A 1 313 ? -20.490 -23.654 22.296 1.00 96.94 313 ARG A N 1
ATOM 2455 C CA . ARG A 1 313 ? -20.442 -22.921 21.015 1.00 96.94 313 ARG A CA 1
ATOM 2456 C C . ARG A 1 313 ? -19.027 -22.490 20.640 1.00 96.94 313 ARG A C 1
ATOM 2458 O O . ARG A 1 313 ? -18.688 -22.543 19.463 1.00 96.94 313 ARG A O 1
ATOM 2465 N N . LEU A 1 314 ? -18.206 -22.082 21.606 1.00 97.94 314 LEU A N 1
ATOM 2466 C CA . LEU A 1 314 ? -16.797 -21.757 21.372 1.00 97.94 314 LEU A CA 1
ATOM 2467 C C . LEU A 1 314 ? -16.009 -23.000 20.940 1.00 97.94 314 LEU A C 1
ATOM 2469 O O . LEU A 1 314 ? -15.207 -22.905 20.018 1.00 97.94 314 LEU A O 1
ATOM 2473 N N . GLN A 1 315 ? -16.294 -24.168 21.520 1.00 97.25 315 GLN A N 1
ATOM 2474 C CA . GLN A 1 315 ? -15.664 -25.438 21.139 1.00 97.25 315 GLN A CA 1
ATOM 2475 C C . GLN A 1 315 ? -16.066 -25.903 19.724 1.00 97.25 315 GLN A C 1
ATOM 2477 O O . GLN A 1 315 ? -15.204 -26.341 18.963 1.00 97.25 315 GLN A O 1
ATOM 2482 N N . ASP A 1 316 ? -17.334 -25.746 19.320 1.00 97.25 316 ASP A N 1
ATOM 2483 C CA . ASP A 1 316 ? -17.783 -25.981 17.931 1.00 97.25 316 ASP A CA 1
ATOM 2484 C C . ASP A 1 316 ? -17.129 -24.995 16.941 1.00 97.25 316 ASP A C 1
ATOM 2486 O O . ASP A 1 316 ? -16.648 -25.393 15.879 1.00 97.25 316 ASP A O 1
ATOM 2490 N N . LEU A 1 317 ? -17.026 -23.711 17.302 1.00 97.31 317 LEU A N 1
ATOM 2491 C CA . LEU A 1 317 ? -16.308 -22.721 16.492 1.00 97.31 317 LEU A CA 1
ATOM 2492 C C . LEU A 1 317 ? -14.806 -23.025 16.393 1.00 97.31 317 LEU A C 1
ATOM 2494 O O . LEU A 1 317 ? -14.245 -22.897 15.307 1.00 97.31 317 LEU A O 1
ATOM 2498 N N . GLU A 1 318 ? -14.154 -23.466 17.470 1.00 97.12 318 GLU A N 1
ATOM 2499 C CA . GLU A 1 318 ? -12.739 -23.847 17.438 1.00 97.12 318 GLU A CA 1
ATOM 2500 C C . GLU A 1 318 ? -12.509 -25.095 16.572 1.00 97.12 318 GLU A C 1
ATOM 2502 O O . GLU A 1 318 ? -11.568 -25.121 15.778 1.00 97.12 318 GLU A O 1
ATOM 2507 N N . ALA A 1 319 ? -13.389 -26.098 16.651 1.00 96.19 319 ALA A N 1
ATOM 2508 C CA . ALA A 1 319 ? -13.347 -27.263 15.768 1.00 96.19 319 ALA A CA 1
ATOM 2509 C C . ALA A 1 319 ? -13.457 -26.841 14.293 1.00 96.19 319 ALA A C 1
ATOM 2511 O O . ALA A 1 319 ? -12.581 -27.166 13.493 1.00 96.19 319 ALA A O 1
ATOM 2512 N N . ARG A 1 320 ? -14.450 -26.009 13.950 1.00 95.44 320 ARG A N 1
ATOM 2513 C CA . ARG A 1 320 ? -14.623 -25.460 12.592 1.00 95.44 320 ARG A CA 1
ATOM 2514 C C . ARG A 1 320 ? -13.443 -24.604 12.136 1.00 95.44 320 ARG A C 1
ATOM 2516 O O . ARG A 1 320 ? -13.111 -24.632 10.955 1.00 95.44 320 ARG A O 1
ATOM 2523 N N . LEU A 1 321 ? -12.802 -23.854 13.034 1.00 96.44 321 LEU A N 1
ATOM 2524 C CA . LEU A 1 321 ? -11.594 -23.085 12.723 1.00 96.44 321 LEU A CA 1
ATOM 2525 C C . LEU A 1 321 ? -10.391 -23.999 12.471 1.00 96.44 321 LEU A C 1
ATOM 2527 O O . LEU A 1 321 ? -9.640 -23.743 11.535 1.00 96.44 321 LEU A O 1
ATOM 2531 N N . ARG A 1 322 ? -10.219 -25.082 13.237 1.00 95.38 322 ARG A N 1
ATOM 2532 C CA . ARG A 1 322 ? -9.175 -26.093 12.991 1.00 95.38 322 ARG A CA 1
ATOM 2533 C C . ARG A 1 322 ? -9.419 -26.840 11.677 1.00 95.38 322 ARG A C 1
ATOM 2535 O O . ARG A 1 322 ? -8.477 -27.008 10.905 1.00 95.38 322 ARG A O 1
ATOM 2542 N N . ASP A 1 323 ? -10.665 -27.190 11.370 1.00 95.44 323 ASP A N 1
ATOM 2543 C CA . ASP A 1 323 ? -11.046 -27.789 10.087 1.00 95.44 323 ASP A CA 1
ATOM 2544 C C . ASP A 1 323 ? -10.794 -26.818 8.927 1.00 95.44 323 ASP A C 1
ATOM 2546 O O . ASP A 1 323 ? -10.127 -27.187 7.960 1.00 95.44 323 ASP A O 1
ATOM 2550 N N . ALA A 1 324 ? -11.221 -25.557 9.043 1.00 94.31 324 ALA A N 1
ATOM 2551 C CA . ALA A 1 324 ? -10.964 -24.517 8.047 1.00 94.31 324 ALA A CA 1
ATOM 2552 C C . ALA A 1 324 ? -9.464 -24.235 7.864 1.00 94.31 324 ALA A C 1
ATOM 2554 O O . ALA A 1 324 ? -9.017 -24.089 6.730 1.00 94.31 324 ALA A O 1
ATOM 2555 N N . LEU A 1 325 ? -8.670 -24.214 8.940 1.00 93.56 325 LEU A N 1
ATOM 2556 C CA . LEU A 1 325 ? -7.212 -24.070 8.879 1.00 93.56 325 LEU A CA 1
ATOM 2557 C C . LEU A 1 325 ? -6.540 -25.299 8.261 1.00 93.56 325 LEU A C 1
ATOM 2559 O O . LEU A 1 325 ? -5.605 -25.138 7.483 1.00 93.56 325 LEU A O 1
ATOM 2563 N N . SER A 1 326 ? -7.019 -26.515 8.538 1.00 93.31 326 SER A N 1
ATOM 2564 C CA . SER A 1 326 ? -6.496 -27.730 7.901 1.00 93.31 326 SER A CA 1
ATOM 2565 C C . SER A 1 326 ? -6.847 -27.779 6.410 1.00 93.31 326 SER A C 1
ATOM 2567 O O . SER A 1 326 ? -5.985 -28.090 5.590 1.00 93.31 326 SER A O 1
ATOM 2569 N N . LEU A 1 327 ? -8.061 -27.371 6.029 1.00 89.19 327 LEU A N 1
ATOM 2570 C CA . LEU A 1 327 ? -8.490 -27.261 4.638 1.00 89.19 327 LEU A CA 1
ATOM 2571 C C . LEU A 1 327 ? -7.756 -26.125 3.916 1.00 89.19 327 LEU A C 1
ATOM 2573 O O . LEU A 1 327 ? -7.370 -26.303 2.765 1.00 89.19 327 LEU A O 1
ATOM 2577 N N . ALA A 1 328 ? -7.483 -25.003 4.587 1.00 85.00 328 ALA A N 1
ATOM 2578 C CA . ALA A 1 328 ? -6.660 -23.914 4.064 1.00 85.00 328 ALA A CA 1
ATOM 2579 C C . ALA A 1 328 ? -5.186 -24.327 3.917 1.00 85.00 328 ALA A C 1
ATOM 2581 O O . ALA A 1 328 ? -4.571 -24.009 2.905 1.00 85.00 328 ALA A O 1
ATOM 2582 N N . ALA A 1 329 ? -4.629 -25.097 4.857 1.00 83.06 329 ALA A N 1
ATOM 2583 C CA . ALA A 1 329 ? -3.282 -25.658 4.756 1.00 83.06 329 ALA A CA 1
ATOM 2584 C C . ALA A 1 329 ? -3.184 -26.700 3.628 1.00 83.06 329 ALA A C 1
ATOM 2586 O O . ALA A 1 329 ? -2.241 -26.672 2.839 1.00 83.06 329 ALA A O 1
ATOM 2587 N N . VAL A 1 330 ? -4.187 -27.572 3.480 1.00 78.69 330 VAL A N 1
ATOM 2588 C CA . VAL A 1 330 ? -4.301 -28.509 2.351 1.00 78.69 330 VAL A CA 1
ATOM 2589 C C . VAL A 1 330 ? -4.482 -27.756 1.031 1.00 78.69 330 VAL A C 1
ATOM 2591 O O . VAL A 1 330 ? -3.870 -28.144 0.038 1.00 78.69 330 VAL A O 1
ATOM 2594 N N . ALA A 1 331 ? -5.253 -26.666 0.999 1.00 76.12 331 ALA A N 1
ATOM 2595 C CA . ALA A 1 331 ? -5.423 -25.816 -0.178 1.00 76.12 331 ALA A CA 1
ATOM 2596 C C . ALA A 1 331 ? -4.134 -25.062 -0.541 1.00 76.12 331 ALA A C 1
ATOM 2598 O O . ALA A 1 331 ? -3.777 -25.041 -1.716 1.00 76.12 331 ALA A O 1
ATOM 2599 N N . ALA A 1 332 ? -3.396 -24.539 0.442 1.00 70.25 332 ALA A N 1
ATOM 2600 C CA . ALA A 1 332 ? -2.089 -23.907 0.263 1.00 70.25 332 ALA A CA 1
ATOM 2601 C C . ALA A 1 332 ? -1.037 -24.910 -0.246 1.00 70.25 332 ALA A C 1
ATOM 2603 O O . ALA A 1 332 ? -0.259 -24.612 -1.153 1.00 70.25 332 ALA A O 1
ATOM 2604 N N . ASN A 1 333 ? -1.065 -26.144 0.266 1.00 68.75 333 ASN A N 1
ATOM 2605 C CA . ASN A 1 333 ? -0.242 -27.240 -0.243 1.00 68.75 333 ASN A CA 1
ATOM 2606 C C . ASN A 1 333 ? -0.683 -27.657 -1.667 1.00 68.75 333 ASN A C 1
ATOM 2608 O O . ASN A 1 333 ? 0.140 -27.978 -2.518 1.00 68.75 333 ASN A O 1
ATOM 2612 N N . ARG A 1 334 ? -1.981 -27.556 -1.997 1.00 58.00 334 ARG A N 1
ATOM 2613 C CA . ARG A 1 334 ? -2.493 -27.730 -3.372 1.00 58.00 334 ARG A CA 1
ATOM 2614 C C . ARG A 1 334 ? -2.131 -26.572 -4.306 1.00 58.00 334 ARG A C 1
ATOM 2616 O O . ARG A 1 334 ? -1.986 -26.818 -5.503 1.00 58.00 334 ARG A O 1
ATOM 2623 N N . SER A 1 335 ? -1.947 -25.353 -3.794 1.00 53.94 335 SER A N 1
ATOM 2624 C CA . SER A 1 335 ? -1.446 -24.195 -4.548 1.00 53.94 335 SER A CA 1
ATOM 2625 C C . SER A 1 335 ? 0.081 -24.154 -4.670 1.00 53.94 335 SER A C 1
ATOM 2627 O O . SER A 1 335 ? 0.602 -23.245 -5.306 1.00 53.94 335 SER A O 1
ATOM 2629 N N . GLN A 1 336 ? 0.803 -25.157 -4.147 1.00 54.59 336 GLN A N 1
ATOM 2630 C CA . GLN A 1 336 ? 2.167 -25.465 -4.604 1.00 54.59 336 GLN A CA 1
ATOM 2631 C C . GLN A 1 336 ? 2.190 -26.130 -5.990 1.00 54.59 336 GLN A C 1
ATOM 2633 O O . GLN A 1 336 ? 3.258 -26.292 -6.580 1.00 54.59 336 GLN A O 1
ATOM 2638 N N . ARG A 1 337 ? 1.028 -26.470 -6.574 1.00 58.38 337 ARG A N 1
ATOM 2639 C CA . ARG A 1 337 ? 0.946 -26.611 -8.034 1.00 58.38 337 ARG A CA 1
ATOM 2640 C C . ARG A 1 337 ? 1.371 -25.279 -8.657 1.00 58.38 337 ARG A C 1
ATOM 2642 O O . ARG A 1 337 ? 0.792 -24.265 -8.270 1.00 58.38 337 ARG A O 1
ATOM 2649 N N . PRO A 1 338 ? 2.325 -25.256 -9.607 1.00 59.91 338 PRO A N 1
ATOM 2650 C CA . PRO A 1 338 ? 2.810 -24.014 -10.195 1.00 59.91 338 PRO A CA 1
ATOM 2651 C C . PRO A 1 338 ? 1.636 -23.220 -10.770 1.00 59.91 338 PRO A C 1
ATOM 2653 O O . PRO A 1 338 ? 1.001 -23.638 -11.739 1.00 59.91 338 PRO A O 1
ATOM 2656 N N . GLY A 1 339 ? 1.308 -22.101 -10.121 1.00 68.56 339 GLY A N 1
ATOM 2657 C CA . GLY A 1 339 ? 0.208 -21.245 -10.546 1.00 68.56 339 GLY A CA 1
ATOM 2658 C C . GLY A 1 339 ? 0.495 -20.607 -11.903 1.00 68.56 339 GLY A C 1
ATOM 2659 O O . GLY A 1 339 ? 1.628 -20.623 -12.384 1.00 68.56 339 GLY A O 1
ATOM 2660 N N . ILE A 1 340 ? -0.511 -19.964 -12.497 1.00 74.06 340 ILE A N 1
ATOM 2661 C CA . ILE A 1 340 ? -0.336 -19.203 -13.747 1.00 74.06 340 ILE A CA 1
ATOM 2662 C C . ILE A 1 340 ? 0.805 -18.175 -13.595 1.00 74.06 340 ILE A C 1
ATOM 2664 O O . ILE A 1 340 ? 1.593 -18.005 -14.515 1.00 74.06 340 ILE A O 1
ATOM 2668 N N . VAL A 1 341 ? 0.973 -17.603 -12.394 1.00 75.50 341 VAL A N 1
ATOM 2669 C CA . VAL A 1 341 ? 2.098 -16.726 -12.016 1.00 75.50 341 VAL A CA 1
ATOM 2670 C C . VAL A 1 341 ? 3.467 -17.414 -12.125 1.00 75.50 341 VAL A C 1
ATOM 2672 O O . VAL A 1 341 ? 4.417 -16.795 -12.588 1.00 75.50 341 VAL A O 1
ATOM 2675 N N . TYR A 1 342 ? 3.598 -18.693 -11.749 1.00 81.69 342 TYR A N 1
ATOM 2676 C CA . TYR A 1 342 ? 4.849 -19.432 -11.967 1.00 81.69 342 TYR A CA 1
ATOM 2677 C C . TYR A 1 342 ? 5.089 -19.643 -13.463 1.00 81.69 342 TYR A C 1
ATOM 2679 O O . TYR A 1 342 ? 6.202 -19.433 -13.927 1.00 81.69 342 TYR A O 1
ATOM 2687 N N . TYR A 1 343 ? 4.058 -19.995 -14.238 1.00 81.75 343 TYR A N 1
ATOM 2688 C CA . TYR A 1 343 ? 4.199 -20.156 -15.687 1.00 81.75 343 TYR A CA 1
ATOM 2689 C C . TYR A 1 343 ? 4.564 -18.848 -16.403 1.00 81.75 343 TYR A C 1
ATOM 2691 O O . TYR A 1 343 ? 5.414 -18.880 -17.290 1.00 81.75 343 TYR A O 1
ATOM 2699 N N . THR A 1 344 ? 4.004 -17.698 -16.013 1.00 85.69 344 THR A N 1
ATOM 2700 C CA . THR A 1 344 ? 4.402 -16.401 -16.587 1.00 85.69 344 THR A CA 1
ATOM 2701 C C . THR A 1 344 ? 5.804 -15.987 -16.149 1.00 85.69 344 THR A C 1
ATOM 2703 O O . THR A 1 344 ? 6.560 -15.495 -16.982 1.00 85.69 344 THR A O 1
ATOM 2706 N N . LEU A 1 345 ? 6.203 -16.241 -14.898 1.00 85.12 345 LEU A N 1
ATOM 2707 C CA . LEU A 1 345 ? 7.560 -15.950 -14.418 1.00 85.12 345 LEU A CA 1
ATOM 2708 C C . LEU A 1 345 ? 8.614 -16.871 -15.064 1.00 85.12 345 LEU A C 1
ATOM 2710 O O . LEU A 1 345 ? 9.682 -16.403 -15.449 1.00 85.12 345 LEU A O 1
ATOM 2714 N N . GLN A 1 346 ? 8.293 -18.153 -15.260 1.00 84.50 346 GLN A N 1
ATOM 2715 C CA . GLN A 1 346 ? 9.108 -19.139 -15.980 1.00 84.50 346 GLN A CA 1
ATOM 2716 C C . GLN A 1 346 ? 9.232 -18.775 -17.468 1.00 84.50 346 GLN A C 1
ATOM 2718 O O . GLN A 1 346 ? 10.323 -18.860 -18.037 1.00 84.50 346 GLN A O 1
ATOM 2723 N N . TRP A 1 347 ? 8.139 -18.334 -18.102 1.00 87.81 347 TRP A N 1
ATOM 2724 C CA . TRP A 1 347 ? 8.137 -17.854 -19.486 1.00 87.81 347 TRP A CA 1
ATOM 2725 C C . TRP A 1 347 ? 8.973 -16.581 -19.641 1.00 87.81 347 TRP A C 1
ATOM 2727 O O . TRP A 1 347 ? 9.826 -16.523 -20.522 1.00 87.81 347 TRP A O 1
ATOM 2737 N N . LEU A 1 348 ? 8.812 -15.605 -18.743 1.00 86.75 348 LEU A N 1
ATOM 2738 C CA . LEU A 1 348 ? 9.590 -14.365 -18.740 1.00 86.75 348 LEU A CA 1
ATOM 2739 C C . LEU A 1 348 ? 11.081 -14.634 -18.471 1.00 86.75 348 LEU A C 1
ATOM 2741 O O . LEU A 1 348 ? 11.940 -14.115 -19.178 1.00 86.75 348 LEU A O 1
ATOM 2745 N N . SER A 1 349 ? 11.402 -15.509 -17.514 1.00 85.25 349 SER A N 1
ATOM 2746 C CA . SER A 1 349 ? 12.775 -15.965 -17.255 1.00 85.25 349 SER A CA 1
ATOM 2747 C C . SER A 1 349 ? 13.394 -16.631 -18.489 1.00 85.25 349 SER A C 1
ATOM 2749 O O . SER A 1 349 ? 14.526 -16.314 -18.857 1.00 85.25 349 SER A O 1
ATOM 2751 N N . SER A 1 350 ? 12.629 -17.473 -19.191 1.00 80.19 350 SER A N 1
ATOM 2752 C CA . SER A 1 350 ? 13.055 -18.096 -20.453 1.00 80.19 350 SER A CA 1
ATOM 2753 C C . SER A 1 350 ? 13.259 -17.058 -21.564 1.00 80.19 350 SER A C 1
ATOM 2755 O O . SER A 1 350 ? 14.254 -17.128 -22.284 1.00 80.19 350 SER A O 1
ATOM 2757 N N . LEU A 1 351 ? 12.372 -16.062 -21.668 1.00 88.06 351 LEU A N 1
ATOM 2758 C CA . LEU A 1 351 ? 12.450 -14.965 -22.639 1.00 88.06 351 LEU A CA 1
ATOM 2759 C C . LEU A 1 351 ? 13.730 -14.128 -22.475 1.00 88.06 351 LEU A C 1
ATOM 2761 O O . LEU A 1 351 ? 14.272 -13.661 -23.473 1.00 88.06 351 LEU A O 1
ATOM 2765 N N . PHE A 1 352 ? 14.247 -13.986 -21.249 1.00 85.25 352 PHE A N 1
ATOM 2766 C CA . PHE A 1 352 ? 15.540 -13.342 -20.983 1.00 85.25 352 PHE A CA 1
ATOM 2767 C C . PHE A 1 352 ? 16.743 -14.296 -21.111 1.00 85.25 352 PHE A C 1
ATOM 2769 O O . PHE A 1 352 ? 17.783 -13.893 -21.634 1.00 85.25 352 PHE A O 1
ATOM 2776 N N . MET A 1 353 ? 16.637 -15.558 -20.674 1.00 86.44 353 MET A N 1
ATOM 2777 C CA . MET A 1 353 ? 17.760 -16.505 -20.747 1.00 86.44 353 MET A CA 1
ATOM 2778 C C . MET A 1 353 ? 18.081 -16.976 -22.168 1.00 86.44 353 MET A C 1
ATOM 2780 O O . MET A 1 353 ? 19.258 -17.115 -22.491 1.00 86.44 353 MET A O 1
ATOM 2784 N N . VAL A 1 354 ? 17.082 -17.216 -23.022 1.00 85.25 354 VAL A N 1
ATOM 2785 C CA . VAL A 1 354 ? 17.300 -17.709 -24.396 1.00 85.25 354 VAL A CA 1
ATOM 2786 C C . VAL A 1 354 ? 18.181 -16.769 -25.237 1.00 85.25 354 VAL A C 1
ATOM 2788 O O . VAL A 1 354 ? 19.198 -17.247 -25.741 1.00 85.25 354 VAL A O 1
ATOM 2791 N N . PRO A 1 355 ? 17.899 -15.455 -25.378 1.00 80.94 355 PRO A N 1
ATOM 2792 C CA . PRO A 1 355 ? 18.768 -14.567 -26.151 1.00 80.94 355 PRO A CA 1
ATOM 2793 C C . PRO A 1 355 ? 20.168 -14.450 -25.536 1.00 80.94 355 PRO A C 1
ATOM 2795 O O . PRO A 1 355 ? 21.146 -14.408 -26.278 1.00 80.94 355 PRO A O 1
ATOM 2798 N N . PHE A 1 356 ? 20.293 -14.479 -24.203 1.00 85.62 356 PHE A N 1
ATOM 2799 C CA . PHE A 1 356 ? 21.595 -14.474 -23.530 1.00 85.62 356 PHE A CA 1
ATOM 2800 C C . PHE A 1 356 ? 22.411 -15.742 -23.838 1.00 85.62 356 PHE A C 1
ATOM 2802 O O . PHE A 1 356 ? 23.594 -15.649 -24.157 1.00 85.62 356 PHE A O 1
ATOM 2809 N N . GLN A 1 357 ? 21.782 -16.923 -23.819 1.00 83.00 357 GLN A N 1
ATOM 2810 C CA . GLN A 1 357 ? 22.421 -18.189 -24.197 1.00 83.00 357 GLN A CA 1
ATOM 2811 C C . GLN A 1 357 ? 22.810 -18.224 -25.681 1.00 83.00 357 GLN A C 1
ATOM 2813 O O . GLN A 1 357 ? 23.903 -18.688 -26.001 1.00 83.00 357 GLN A O 1
ATOM 2818 N N . VAL A 1 358 ? 21.972 -17.693 -26.579 1.00 86.12 358 VAL A N 1
ATOM 2819 C CA . VAL A 1 358 ? 22.298 -17.574 -28.011 1.00 86.12 358 VAL A CA 1
ATOM 2820 C C . VAL A 1 358 ? 23.505 -16.655 -28.210 1.00 86.12 358 VAL A C 1
ATOM 2822 O O . VAL A 1 358 ? 24.475 -17.069 -28.846 1.00 86.12 358 VAL A O 1
ATOM 2825 N N . LEU A 1 359 ? 23.510 -15.463 -27.607 1.00 87.06 359 LEU A N 1
ATOM 2826 C CA . LEU A 1 359 ? 24.623 -14.512 -27.711 1.00 87.06 359 LEU A CA 1
ATOM 2827 C C . LEU A 1 359 ? 25.931 -15.098 -27.149 1.00 87.06 359 LEU A C 1
ATOM 2829 O O . LEU A 1 359 ? 26.987 -14.975 -27.765 1.00 87.06 359 LEU A O 1
ATOM 2833 N N . TRP A 1 360 ? 25.847 -15.809 -26.022 1.00 87.69 360 TRP A N 1
ATOM 2834 C CA . TRP A 1 360 ? 26.963 -16.525 -25.398 1.00 87.69 360 TRP A CA 1
ATOM 2835 C C . TRP A 1 360 ? 27.457 -17.718 -26.234 1.00 87.69 360 TRP A C 1
ATOM 2837 O O . TRP A 1 360 ? 28.647 -18.027 -26.218 1.00 87.69 360 TRP A O 1
ATOM 2847 N N . SER A 1 361 ? 26.571 -18.375 -26.992 1.00 85.12 361 SER A N 1
ATOM 2848 C CA . SER A 1 361 ? 26.946 -19.444 -27.926 1.00 85.12 361 SER A CA 1
ATOM 2849 C C . SER A 1 361 ? 27.670 -18.905 -29.163 1.00 85.12 361 SER A C 1
ATOM 2851 O O . SER A 1 361 ? 28.696 -19.469 -29.535 1.00 85.12 361 SER A O 1
ATOM 2853 N N . LEU A 1 362 ? 27.232 -17.765 -29.720 1.00 85.44 362 LEU A N 1
ATOM 2854 C CA . LEU A 1 362 ? 27.952 -17.059 -30.788 1.00 85.44 362 LEU A CA 1
ATOM 2855 C C . LEU A 1 362 ? 29.317 -16.551 -30.301 1.00 85.44 362 LEU A C 1
ATOM 2857 O O . LEU A 1 362 ? 30.315 -16.741 -30.984 1.00 85.44 362 LEU A O 1
ATOM 2861 N N . ALA A 1 363 ? 29.390 -15.971 -29.100 1.00 81.12 363 ALA A N 1
ATOM 2862 C CA . ALA A 1 363 ? 30.648 -15.496 -28.513 1.00 81.12 363 ALA A CA 1
ATOM 2863 C C . ALA A 1 363 ? 31.645 -16.626 -28.171 1.00 81.12 363 ALA A C 1
ATOM 2865 O O . ALA A 1 363 ? 32.823 -16.360 -27.944 1.00 81.12 363 ALA A O 1
ATOM 2866 N N . ARG A 1 364 ? 31.179 -17.882 -28.121 1.00 83.56 364 ARG A N 1
ATOM 2867 C CA . ARG A 1 364 ? 32.003 -19.090 -27.949 1.00 83.56 364 ARG A CA 1
ATOM 2868 C C . ARG A 1 364 ? 32.251 -19.861 -29.245 1.00 83.56 364 ARG A C 1
ATOM 2870 O O . ARG A 1 364 ? 32.980 -20.851 -29.196 1.00 83.56 364 ARG A O 1
ATOM 2877 N N . TRP A 1 365 ? 31.641 -19.480 -30.366 1.00 71.69 365 TRP A N 1
ATOM 2878 C CA . TRP A 1 365 ? 31.898 -20.148 -31.638 1.00 71.69 365 TRP A CA 1
ATOM 2879 C C . TRP A 1 365 ? 33.325 -19.809 -32.094 1.00 71.69 365 TRP A C 1
ATOM 2881 O O . TRP A 1 365 ? 33.635 -18.628 -32.260 1.00 71.69 365 TRP A O 1
ATOM 2891 N N . PRO A 1 366 ? 34.214 -20.808 -32.255 1.00 68.00 366 PRO A N 1
ATOM 2892 C CA . PRO A 1 366 ? 35.539 -20.563 -32.796 1.00 68.00 366 PRO A CA 1
ATOM 2893 C C . PRO A 1 366 ? 35.427 -20.199 -34.279 1.00 68.00 366 PRO A C 1
ATOM 2895 O O . PRO A 1 366 ? 34.577 -20.737 -34.992 1.00 68.00 366 PRO A O 1
ATOM 2898 N N . PHE A 1 367 ? 36.303 -19.296 -34.710 1.00 55.66 367 PHE A N 1
ATOM 2899 C CA . PHE A 1 367 ? 36.551 -18.980 -36.115 1.00 55.66 367 PHE A CA 1
ATOM 2900 C C . PHE A 1 367 ? 37.636 -19.909 -36.681 1.00 55.66 367 PHE A C 1
ATOM 2902 O O . PHE A 1 367 ? 38.523 -20.302 -35.886 1.00 55.66 367 PHE A O 1
#

Sequence (367 aa):
RRRSSIVSDFSQSMHESTESLLLPRAGGNVRGRREESTHWHSIPLAFAILPALGGLFFENGSAFITDIFLLGLGGLFLNWFVRMPWEWYYSAQAVTAIKPESTIPDTIMEESEEDEAVIVSEAETADTSKDKEAKPDNMSKESQHDTEKRDAAAAELQTHESLALLACFLGPIIGAYLLHGIRSQLTRPSEGLVSNFNLTIFVLAAELRPCSHFITLIQARTLHLQRVVQANTSDIDRVQDEKISDLQTRLEETEARIEKTISAAESRTVKDGAAAEVQAIRLSLQPQLDALNRAVRRYEKRHTTQTIQTEARLQDLEARLRDALSLAAVAANRSQRPGIVYYTLQWLSSLFMVPFQVLWSLARWPF

Nearest PDB structures (foldseek):
  3ja6-assembly1_I  TM=2.462E-01  e=4.939E+00  Escherichia coli
  3ja6-assembly1_H  TM=2.086E-01  e=9.707E+00  Escherichia coli

Radius of gyration: 41.1 Å; Cα contacts (8 Å, |Δi|>4): 76; chains: 1; bounding box: 93×82×110 Å

Solvent-accessible surface area (backbone atoms only — not comparable to full-atom values): 21507 Å² total; per-residue (Å²): 137,95,85,85,59,77,65,56,57,53,56,48,53,58,48,53,67,54,50,55,76,77,48,82,70,96,79,74,78,88,83,68,71,70,64,69,55,56,58,67,66,44,49,64,56,53,56,69,46,48,43,64,59,42,40,74,79,37,90,74,30,26,58,56,45,42,43,55,47,53,50,51,50,43,51,52,49,38,52,46,32,52,42,53,23,51,57,50,26,50,64,45,48,54,68,61,67,74,67,85,73,94,84,75,90,83,86,75,80,91,83,88,85,88,82,88,88,91,81,91,80,90,79,91,87,88,81,90,83,85,90,84,87,90,80,99,81,55,72,68,58,56,55,48,59,55,44,58,51,50,53,52,51,53,54,53,45,50,52,52,33,54,49,21,53,52,40,38,57,46,20,36,55,54,36,46,51,48,47,54,55,53,58,76,70,41,88,64,99,61,84,80,84,78,41,72,67,55,47,54,50,48,37,55,60,55,41,46,57,56,52,53,52,52,50,52,51,49,52,52,53,50,53,50,52,50,50,56,52,49,49,56,49,53,54,56,49,51,66,42,54,58,49,53,49,53,52,46,57,52,46,52,52,50,48,56,51,46,52,55,52,50,54,59,47,53,68,53,53,79,76,57,65,66,77,61,45,55,52,50,50,50,63,61,44,48,60,51,52,52,50,46,54,54,45,48,55,48,48,55,52,48,51,54,53,48,52,53,53,49,50,54,50,51,52,53,50,49,51,52,47,52,51,50,50,50,52,48,50,52,48,53,61,57,58,68,49,80,44,72,67,47,54,52,52,51,49,52,50,46,65,56,47,52,60,53,52,50,53,54,49,59,76,63,57,82,131

Secondary structure (DSSP, 8-state):
----SHHHHHHHHHHHHHHTTTS--SSS-TTSTTTHHHHHHHHHHHHHHHHHHHTTTSTTHHHHHHHHHHHHHHHHHHHHHHHHHHHHHHHHHHHHTT-SSS-----------------------------------SHHHHHHHHHHHHHHHHHHHHHHHHHHHHHHHHHHHHHHHHHHHHHTTSS---TTSS-HHHHHHHHHHHHHHHHHHHHHHHHHHHHHHHHHHHHHHHHHHHHHHHHHHHHHHHHHHHHHHHHHHHHHHHHHHTSS-HHHHHHHHHHHHHHHHHHHHHHHHHHHHHHHHHHHHHHHHHHHHHHHHHHHHHHHHHHHHHTTS--HHHHHHHHHHHHHHHHHHHHHHHHT---